Protein AF-A0A526Z190-F1 (afdb_monomer)

Structure (mmCIF, N/CA/C/O backbone):
data_AF-A0A526Z190-F1
#
_entry.id   AF-A0A526Z190-F1
#
loop_
_atom_site.group_PDB
_atom_site.id
_atom_site.type_symbol
_atom_site.label_atom_id
_atom_site.label_alt_id
_atom_site.label_comp_id
_atom_site.label_asym_id
_atom_site.label_entity_id
_atom_site.label_seq_id
_atom_site.pdbx_PDB_ins_code
_atom_site.Cartn_x
_atom_site.Cartn_y
_atom_site.Cartn_z
_atom_site.occupancy
_atom_site.B_iso_or_equiv
_atom_site.auth_seq_id
_atom_site.auth_comp_id
_atom_site.auth_asym_id
_atom_site.auth_atom_id
_atom_site.pdbx_PDB_model_num
ATOM 1 N N . MET A 1 1 ? -2.590 2.532 -27.818 1.00 60.88 1 MET A N 1
ATOM 2 C CA . MET A 1 1 ? -2.889 2.763 -26.389 1.00 60.88 1 MET A CA 1
ATOM 3 C C . MET A 1 1 ? -3.531 1.493 -25.838 1.00 60.88 1 MET A C 1
ATOM 5 O O . MET A 1 1 ? -4.566 1.105 -26.352 1.00 60.88 1 MET A O 1
ATOM 9 N N . LYS A 1 2 ? -2.887 0.789 -24.894 1.00 81.62 2 LYS A N 1
ATOM 10 C CA . LYS A 1 2 ? -3.414 -0.443 -24.262 1.00 81.62 2 LYS A CA 1
ATOM 11 C C . LYS A 1 2 ? -3.967 -0.125 -22.864 1.00 81.62 2 LYS A C 1
ATOM 13 O O . LYS A 1 2 ? -3.508 -0.683 -21.875 1.00 81.62 2 LYS A O 1
ATOM 18 N N . LYS A 1 3 ? -4.855 0.866 -22.772 1.00 88.31 3 LYS A N 1
ATOM 19 C CA . LYS A 1 3 ? -5.454 1.306 -21.506 1.00 88.31 3 LYS A CA 1
ATOM 20 C C . LYS A 1 3 ? -6.967 1.307 -21.657 1.00 88.31 3 LYS A C 1
ATOM 22 O O . LYS A 1 3 ? -7.469 1.886 -22.614 1.00 88.31 3 LYS A O 1
ATOM 27 N N . PHE A 1 4 ? -7.658 0.661 -20.727 1.00 93.19 4 PHE A N 1
ATOM 28 C CA . PHE A 1 4 ? -9.113 0.697 -20.636 1.00 93.19 4 PHE A CA 1
ATOM 29 C C . PHE A 1 4 ? -9.499 1.834 -19.688 1.00 93.19 4 PHE A C 1
ATOM 31 O O . PHE A 1 4 ? -9.440 1.667 -18.476 1.00 93.19 4 PHE A O 1
ATOM 38 N N . LEU A 1 5 ? -9.787 3.009 -20.248 1.00 95.00 5 LEU A N 1
ATOM 39 C CA . LEU A 1 5 ? -10.240 4.195 -19.517 1.00 95.00 5 LEU A CA 1
ATOM 40 C C . LEU A 1 5 ? -11.038 5.105 -20.452 1.00 95.00 5 LEU A C 1
ATOM 42 O O . LEU A 1 5 ? -10.751 5.134 -21.650 1.00 95.00 5 LEU A O 1
ATOM 46 N N . ASN A 1 6 ? -11.992 5.856 -19.902 1.00 95.31 6 ASN A N 1
ATOM 47 C CA . ASN A 1 6 ? -12.721 6.875 -20.659 1.00 95.31 6 ASN A CA 1
ATOM 48 C C . ASN A 1 6 ? -11.924 8.187 -20.723 1.00 95.31 6 ASN A C 1
ATOM 50 O O . ASN A 1 6 ? -11.652 8.696 -21.808 1.00 95.31 6 ASN A O 1
ATOM 54 N N . SER A 1 7 ? -11.502 8.705 -19.564 1.00 95.94 7 SER A N 1
ATOM 55 C CA . SER A 1 7 ? -10.689 9.920 -19.431 1.00 95.94 7 SER A CA 1
ATOM 56 C C . SER A 1 7 ? -9.614 9.754 -18.357 1.00 95.94 7 SER A C 1
ATOM 58 O O . SER A 1 7 ? -9.794 9.020 -17.386 1.00 95.94 7 SER A O 1
ATOM 60 N N . VAL A 1 8 ? -8.489 10.458 -18.513 1.00 95.25 8 VAL A N 1
ATOM 61 C CA . VAL A 1 8 ? -7.439 10.529 -17.482 1.00 95.25 8 VAL A CA 1
ATOM 62 C C . VAL A 1 8 ? -7.919 11.242 -16.219 1.00 95.25 8 VAL A C 1
ATOM 64 O O . VAL A 1 8 ? -7.425 10.930 -15.140 1.00 95.25 8 VAL A O 1
ATOM 67 N N . ASP A 1 9 ? -8.902 12.134 -16.349 1.00 95.06 9 ASP A N 1
ATOM 68 C CA . ASP A 1 9 ? -9.455 12.911 -15.237 1.00 95.06 9 ASP A CA 1
ATOM 69 C C . ASP A 1 9 ? -10.462 12.097 -14.415 1.00 95.06 9 ASP A C 1
ATOM 71 O O . ASP A 1 9 ? -10.605 12.310 -13.215 1.00 95.06 9 ASP A O 1
ATOM 75 N N . THR A 1 10 ? -11.154 11.145 -15.053 1.00 95.75 10 THR A N 1
ATOM 76 C CA . THR A 1 10 ? -12.215 10.346 -14.418 1.00 95.75 10 THR A CA 1
ATOM 77 C C . THR A 1 10 ? -11.771 8.936 -14.048 1.00 95.75 10 THR A C 1
ATOM 79 O O . THR A 1 10 ? -12.488 8.247 -13.330 1.00 95.75 10 THR A O 1
ATOM 82 N N . VAL A 1 11 ? -10.583 8.486 -14.478 1.00 95.56 11 VAL A N 1
ATOM 83 C CA . VAL A 1 11 ? -10.137 7.095 -14.269 1.00 95.56 11 VAL A CA 1
ATOM 84 C C . VAL A 1 11 ? -10.154 6.682 -12.797 1.00 95.56 11 VAL A C 1
ATOM 86 O O . VAL A 1 11 ? -10.510 5.547 -12.489 1.00 95.56 11 VAL A O 1
ATOM 89 N N . LEU A 1 12 ? -9.805 7.587 -11.879 1.00 94.56 12 LEU A N 1
ATOM 90 C CA . LEU A 1 12 ? -9.823 7.302 -10.447 1.00 94.56 12 LEU A CA 1
ATOM 91 C C . LEU A 1 12 ? -11.255 7.146 -9.926 1.00 94.56 12 LEU A C 1
ATOM 93 O O . LEU A 1 12 ? -11.554 6.150 -9.271 1.00 94.56 12 LEU A O 1
ATOM 97 N N . THR A 1 13 ? -12.137 8.101 -10.228 1.00 96.56 13 THR A N 1
ATOM 98 C CA . THR A 1 13 ? -13.520 8.091 -9.733 1.00 96.56 13 THR A CA 1
ATOM 99 C C . THR A 1 13 ? -14.302 6.918 -10.317 1.00 96.56 13 THR A C 1
ATOM 101 O O . THR A 1 13 ? -14.907 6.168 -9.560 1.00 96.56 13 THR A O 1
ATOM 104 N N . GLU A 1 14 ? -14.175 6.659 -11.622 1.00 97.00 14 GLU A N 1
ATOM 105 C CA . GLU A 1 14 ? -14.789 5.504 -12.291 1.00 97.00 14 GLU A CA 1
ATOM 106 C C . GLU A 1 14 ? -14.290 4.168 -11.716 1.00 97.00 14 GLU A C 1
ATOM 108 O O . GLU A 1 14 ? -15.076 3.239 -11.517 1.00 97.00 14 GLU A O 1
ATOM 113 N N . SER A 1 15 ? -12.990 4.066 -11.404 1.00 96.56 15 SER A N 1
ATOM 114 C CA . SER A 1 15 ? -12.423 2.859 -10.786 1.00 96.56 15 SER A CA 1
ATOM 115 C C . SER A 1 15 ? -12.966 2.631 -9.375 1.00 96.56 15 SER A C 1
ATOM 117 O O . SER A 1 15 ? -13.280 1.496 -9.014 1.00 96.56 15 SER A O 1
ATOM 119 N N . LEU A 1 16 ? -13.095 3.694 -8.575 1.00 97.62 16 LEU A N 1
ATOM 120 C CA . LEU A 1 16 ? -13.655 3.625 -7.224 1.00 97.62 16 LEU A CA 1
ATOM 121 C C . LEU A 1 16 ? -15.146 3.269 -7.244 1.00 97.62 16 LEU A C 1
ATOM 123 O O . LEU A 1 16 ? -15.571 2.419 -6.459 1.00 97.62 16 LEU A O 1
ATOM 127 N N . ASP A 1 17 ? -15.912 3.852 -8.168 1.00 97.50 17 ASP A N 1
ATOM 128 C CA . ASP A 1 17 ? -17.328 3.537 -8.367 1.00 97.50 17 ASP A CA 1
ATOM 129 C C . ASP A 1 17 ? -17.510 2.059 -8.729 1.00 97.50 17 ASP A C 1
ATOM 131 O O . ASP A 1 17 ? -18.296 1.352 -8.094 1.00 97.50 17 ASP A O 1
ATOM 135 N N . GLY A 1 18 ? -16.731 1.561 -9.694 1.00 97.62 18 GLY A N 1
ATOM 136 C CA . GLY A 1 18 ? -16.751 0.153 -10.089 1.00 97.62 18 GLY A CA 1
ATOM 137 C C . GLY A 1 18 ? -16.356 -0.788 -8.948 1.00 97.62 18 GLY A C 1
ATOM 138 O O . GLY A 1 18 ? -17.032 -1.791 -8.713 1.00 97.62 18 GLY A O 1
ATOM 139 N N . PHE A 1 19 ? -15.301 -0.452 -8.200 1.00 97.88 19 PHE A N 1
ATOM 140 C CA . PHE A 1 19 ? -14.833 -1.248 -7.064 1.00 97.88 19 PHE A CA 1
ATOM 141 C C . PHE A 1 19 ? -15.886 -1.346 -5.952 1.00 97.88 19 PHE A C 1
ATOM 143 O O . PHE A 1 19 ? -16.177 -2.439 -5.464 1.00 97.88 19 PHE A O 1
ATOM 150 N N . VAL A 1 20 ? -16.504 -0.225 -5.572 1.00 97.88 20 VAL A N 1
ATOM 151 C CA . VAL A 1 20 ? -17.546 -0.212 -4.535 1.00 97.88 20 VAL A CA 1
ATOM 152 C C . VAL A 1 20 ? -18.823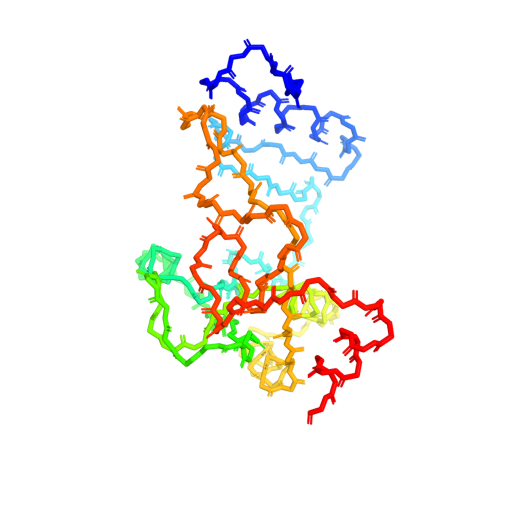 -0.891 -5.027 1.00 97.88 20 VAL A C 1
ATOM 154 O O . VAL A 1 20 ? -19.452 -1.597 -4.244 1.00 97.88 20 VAL A O 1
ATOM 157 N N . ALA A 1 21 ? -19.193 -0.745 -6.303 1.00 97.94 21 ALA A N 1
ATOM 158 C CA . ALA A 1 21 ? -20.340 -1.445 -6.879 1.00 97.94 21 ALA A CA 1
ATOM 159 C C . ALA A 1 21 ? -20.148 -2.972 -6.874 1.00 97.94 21 ALA A C 1
ATOM 161 O O . ALA A 1 21 ? -21.067 -3.706 -6.511 1.00 97.94 21 ALA A O 1
ATOM 162 N N . ALA A 1 22 ? -18.947 -3.453 -7.212 1.00 98.50 22 ALA A N 1
ATOM 163 C CA . ALA A 1 22 ? -18.615 -4.879 -7.211 1.00 98.50 22 ALA A CA 1
ATOM 164 C C . ALA A 1 22 ? -18.598 -5.501 -5.802 1.00 98.50 22 ALA A C 1
ATOM 166 O O . ALA A 1 22 ? -18.864 -6.691 -5.651 1.00 98.50 22 ALA A O 1
ATOM 167 N N . HIS A 1 23 ? -18.314 -4.695 -4.777 1.00 98.25 23 HIS A N 1
ATOM 168 C CA . HIS A 1 23 ? -18.217 -5.118 -3.376 1.00 98.25 23 HIS A CA 1
ATOM 169 C C . HIS A 1 23 ? -19.214 -4.370 -2.483 1.00 98.25 23 HIS A C 1
ATOM 171 O O . HIS A 1 23 ? -18.920 -4.013 -1.335 1.00 98.25 23 HIS A O 1
ATOM 177 N N . ALA A 1 24 ? -20.406 -4.096 -3.021 1.00 97.25 24 ALA A N 1
ATOM 178 C CA . ALA A 1 24 ? -21.421 -3.296 -2.348 1.00 97.25 24 ALA A CA 1
ATOM 179 C C . ALA A 1 24 ? -21.950 -3.965 -1.070 1.00 97.25 24 ALA A C 1
ATOM 181 O O . ALA A 1 24 ? -22.541 -3.295 -0.232 1.00 97.25 24 ALA A O 1
ATOM 182 N N . ASP A 1 25 ? -21.726 -5.255 -0.865 1.00 97.88 25 ASP A N 1
ATOM 183 C CA . ASP A 1 25 ? -22.035 -5.968 0.370 1.00 97.88 25 ASP A CA 1
ATOM 184 C C . ASP A 1 25 ? -21.140 -5.531 1.545 1.00 97.88 25 ASP A C 1
ATOM 186 O O . ASP A 1 25 ? -21.617 -5.423 2.678 1.00 97.88 25 ASP A O 1
ATOM 190 N N . ILE A 1 26 ? -19.873 -5.193 1.284 1.00 97.56 26 ILE A N 1
ATOM 191 C CA . ILE A 1 26 ? -18.876 -4.927 2.334 1.00 97.56 26 ILE A CA 1
ATOM 192 C C . ILE A 1 26 ? -18.256 -3.530 2.300 1.00 97.56 26 ILE A C 1
ATOM 194 O O . ILE A 1 26 ? -17.694 -3.115 3.318 1.00 97.56 26 ILE A O 1
ATOM 198 N N . LEU A 1 27 ? -18.382 -2.773 1.208 1.00 97.81 27 LEU A N 1
ATOM 199 C CA . LEU A 1 27 ? -17.772 -1.449 1.054 1.00 97.81 27 LEU A CA 1
ATOM 200 C C . LEU A 1 27 ? -18.794 -0.320 0.917 1.00 97.81 27 LEU A C 1
ATOM 202 O O . LEU A 1 27 ? -19.925 -0.493 0.455 1.00 97.81 27 LEU A O 1
ATOM 206 N N . VAL A 1 28 ? -18.359 0.871 1.319 1.00 97.44 28 VAL A N 1
ATOM 207 C CA . VAL A 1 28 ? -18.995 2.144 0.979 1.00 97.44 28 VAL A CA 1
ATOM 208 C C . VAL A 1 28 ? -17.932 3.152 0.570 1.00 97.44 28 VAL A C 1
ATOM 210 O O . VAL A 1 28 ? -16.825 3.165 1.119 1.00 97.44 28 VAL A O 1
ATOM 213 N N . LEU A 1 29 ? -18.304 3.998 -0.382 1.00 97.31 29 LEU A N 1
ATOM 214 C CA . LEU A 1 29 ? -17.515 5.131 -0.828 1.00 97.31 29 LEU A CA 1
ATOM 215 C C . LEU A 1 29 ? -17.858 6.354 0.030 1.00 97.31 29 LEU A C 1
ATOM 217 O O . LEU A 1 29 ? -19.026 6.584 0.347 1.00 97.31 29 LEU A O 1
ATOM 221 N N . GLY A 1 30 ? -16.831 7.074 0.464 1.00 94.12 30 GLY A N 1
ATOM 222 C CA . GLY A 1 30 ? -16.951 8.325 1.200 1.00 94.12 30 GLY A CA 1
ATOM 223 C C . GLY A 1 30 ? -17.226 9.520 0.295 1.00 94.12 30 GLY A C 1
ATOM 224 O O . GLY A 1 30 ? -17.220 9.409 -0.932 1.00 94.12 30 GLY A O 1
ATOM 225 N N . ASP A 1 31 ? -17.437 10.673 0.923 1.00 93.50 31 ASP A N 1
ATOM 226 C CA . ASP A 1 31 ? -17.754 11.914 0.222 1.00 93.50 31 ASP A CA 1
ATOM 227 C C . ASP A 1 31 ? -16.657 12.293 -0.780 1.00 93.50 31 ASP A C 1
ATOM 229 O O . ASP A 1 31 ? -15.463 12.127 -0.513 1.00 93.50 31 ASP A O 1
ATOM 233 N N . GLU A 1 32 ? -17.079 12.807 -1.938 1.00 92.88 32 GLU A N 1
ATOM 234 C CA . GLU A 1 32 ? -16.193 13.289 -3.010 1.00 92.88 32 GLU A CA 1
ATOM 235 C C . GLU A 1 32 ? -15.128 12.264 -3.449 1.00 92.88 32 GLU A C 1
ATOM 237 O O . GLU A 1 32 ? -14.026 12.641 -3.844 1.00 92.88 32 GLU A O 1
ATOM 242 N N . HIS A 1 33 ? -15.423 10.962 -3.335 1.00 93.00 33 HIS A N 1
ATOM 243 C CA . HIS A 1 33 ? -14.499 9.869 -3.670 1.00 93.00 33 HIS A CA 1
ATOM 244 C C . HIS A 1 33 ? -13.187 9.887 -2.859 1.00 93.00 33 HIS A C 1
ATOM 246 O O . HIS A 1 33 ? -12.205 9.258 -3.251 1.00 93.00 33 HIS A O 1
ATOM 252 N N . LYS A 1 34 ? -13.155 10.570 -1.705 1.00 91.19 34 LYS A N 1
ATOM 253 C CA . LYS A 1 34 ? -11.926 10.782 -0.915 1.00 91.19 34 LYS A CA 1
ATOM 254 C C . LYS A 1 34 ? -11.436 9.548 -0.162 1.00 91.19 34 LYS A C 1
ATOM 256 O O . LYS A 1 34 ? -10.257 9.465 0.171 1.00 91.19 34 LYS A O 1
ATOM 261 N N . PHE A 1 35 ? -12.321 8.603 0.152 1.00 93.69 35 PHE A N 1
ATOM 262 C CA . PHE A 1 35 ? -11.957 7.387 0.877 1.00 93.69 35 PHE A CA 1
ATOM 263 C C . PHE A 1 35 ? -12.934 6.241 0.616 1.00 93.69 35 PHE A C 1
ATOM 265 O O . PHE A 1 35 ? -14.107 6.451 0.321 1.00 93.69 35 PHE A O 1
ATOM 272 N N . VAL A 1 36 ? -12.458 5.013 0.808 1.00 95.56 36 VAL A N 1
ATOM 273 C CA . VAL A 1 36 ? -13.283 3.801 0.854 1.00 95.56 36 VAL A CA 1
ATOM 274 C C . VAL A 1 36 ? -13.189 3.222 2.255 1.00 95.56 36 VAL A C 1
ATOM 276 O O . VAL A 1 36 ? -12.116 3.190 2.857 1.00 95.56 36 VAL A O 1
ATOM 279 N N . ARG A 1 37 ? -14.310 2.747 2.796 1.00 95.81 37 ARG A N 1
ATOM 280 C CA . ARG A 1 37 ? -14.332 2.085 4.104 1.00 95.81 37 ARG A CA 1
ATOM 281 C C . ARG A 1 37 ? -15.251 0.877 4.098 1.00 95.81 37 ARG A C 1
ATOM 283 O O . ARG A 1 37 ? -16.143 0.749 3.261 1.00 95.81 37 ARG A O 1
ATOM 290 N N . ARG A 1 38 ? -15.094 0.028 5.116 1.00 95.75 38 ARG A N 1
ATOM 291 C CA . ARG A 1 38 ? -16.072 -1.025 5.409 1.00 95.75 38 ARG A CA 1
ATOM 292 C C . ARG A 1 38 ? -17.464 -0.413 5.603 1.00 95.75 38 ARG A C 1
ATOM 294 O O . ARG A 1 38 ? -17.614 0.605 6.293 1.00 95.75 38 ARG A O 1
ATOM 301 N N . ARG A 1 39 ? -18.479 -1.060 5.033 1.00 95.81 39 ARG A N 1
ATOM 302 C CA . ARG A 1 39 ? -19.891 -0.694 5.180 1.00 95.81 39 ARG A CA 1
ATOM 303 C C . ARG A 1 39 ? -20.299 -0.727 6.647 1.00 95.81 39 ARG A C 1
ATOM 305 O O . ARG A 1 39 ? -20.741 0.285 7.190 1.00 95.81 39 ARG A O 1
ATOM 312 N N . THR A 1 40 ? -20.078 -1.873 7.286 1.00 95.31 40 THR A N 1
ATOM 313 C CA . THR A 1 40 ? -20.455 -2.114 8.679 1.00 95.31 40 THR A CA 1
ATOM 314 C C . THR A 1 40 ? -19.270 -1.867 9.598 1.00 95.31 40 THR A C 1
ATOM 316 O O . THR A 1 40 ? -18.268 -2.586 9.566 1.00 95.31 40 THR A O 1
ATOM 319 N N . LEU A 1 41 ? -19.388 -0.845 10.442 1.00 92.69 41 LEU A N 1
ATOM 320 C CA . LEU A 1 41 ? -18.411 -0.570 11.486 1.00 92.69 41 LEU A CA 1
ATOM 321 C C . LEU A 1 41 ? -18.666 -1.479 12.695 1.00 92.69 41 LEU A C 1
ATOM 323 O O . LEU A 1 41 ? -19.806 -1.685 13.097 1.00 92.69 41 LEU A O 1
ATOM 327 N N . LYS A 1 42 ? -17.592 -2.005 13.287 1.00 92.38 42 LYS A N 1
ATOM 328 C CA . LYS A 1 42 ? -17.604 -2.744 14.554 1.00 92.38 42 LYS A CA 1
ATOM 329 C C . LYS A 1 42 ? -17.110 -1.821 15.672 1.00 92.38 42 LYS A C 1
ATOM 331 O O . LYS A 1 42 ? -15.918 -1.489 15.650 1.00 92.38 42 LYS A O 1
ATOM 336 N N . PRO A 1 43 ? -17.986 -1.385 16.594 1.00 91.81 43 PRO A N 1
ATOM 337 C CA . PRO A 1 43 ? -17.602 -0.569 17.743 1.00 91.81 43 PRO A CA 1
ATOM 338 C C . PRO A 1 43 ? -16.642 -1.304 18.687 1.00 91.81 43 PRO A C 1
ATOM 340 O O . PRO A 1 43 ? -16.591 -2.534 18.703 1.00 91.81 43 PRO A O 1
ATOM 343 N N . GLY A 1 44 ? -15.887 -0.549 19.489 1.00 90.62 44 GLY A N 1
ATOM 344 C CA . GLY A 1 44 ? -15.004 -1.104 20.527 1.00 90.62 44 GLY A CA 1
ATOM 345 C C . GLY A 1 44 ? -13.745 -1.811 20.009 1.00 90.62 44 GLY A C 1
ATOM 346 O O . GLY A 1 44 ? -13.034 -2.441 20.788 1.00 90.62 44 GLY A O 1
ATOM 347 N N . LYS A 1 45 ? -13.457 -1.721 18.707 1.00 92.81 45 LYS A N 1
ATOM 348 C CA . LYS A 1 45 ? -12.233 -2.235 18.079 1.00 92.81 45 LYS A CA 1
ATOM 349 C C . LYS A 1 45 ? -11.404 -1.066 17.566 1.00 92.81 45 LYS A C 1
ATOM 351 O O . LYS A 1 45 ? -11.966 -0.081 17.089 1.00 92.81 45 LYS A O 1
ATOM 356 N N . VAL A 1 46 ? -10.079 -1.190 17.624 1.00 91.00 46 VAL A N 1
ATOM 357 C CA . VAL A 1 46 ? -9.189 -0.210 16.993 1.00 91.00 46 VAL A CA 1
ATOM 358 C C . VAL A 1 46 ? -9.432 -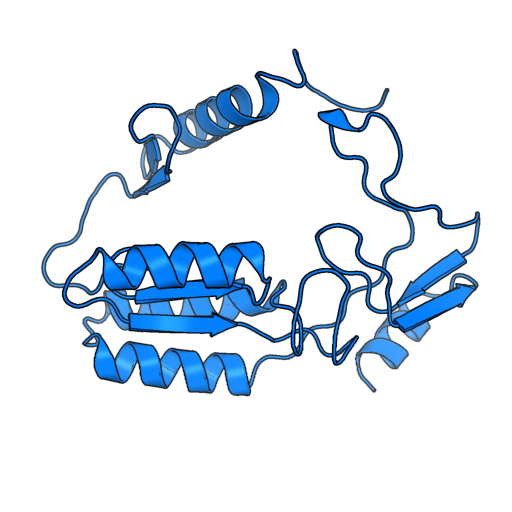0.243 15.487 1.00 91.00 46 VAL A C 1
ATOM 360 O O . VAL A 1 46 ? -9.354 -1.297 14.859 1.00 91.00 46 VAL A O 1
ATOM 363 N N . ALA A 1 47 ? -9.745 0.908 14.906 1.00 91.00 47 ALA A N 1
ATOM 364 C CA . ALA A 1 47 ? -9.830 1.044 13.464 1.00 91.00 47 ALA A CA 1
ATOM 365 C C . ALA A 1 47 ? -8.419 1.185 12.881 1.00 91.00 47 ALA A C 1
ATOM 367 O O . ALA A 1 47 ? -7.648 2.054 13.292 1.00 91.00 47 ALA A O 1
ATOM 368 N N . LEU A 1 48 ? -8.081 0.347 11.905 1.00 85.12 48 LEU A N 1
ATOM 369 C CA . LEU A 1 48 ? -6.918 0.600 11.060 1.00 85.12 48 LEU A CA 1
ATOM 370 C C . LEU A 1 48 ? -7.256 1.759 10.115 1.00 85.12 48 LEU A C 1
ATOM 372 O O . LEU A 1 48 ? -8.387 1.839 9.642 1.00 85.12 48 LEU A O 1
ATOM 376 N N . ILE A 1 49 ? -6.298 2.657 9.889 1.00 75.12 49 ILE A N 1
ATOM 377 C CA . ILE A 1 49 ? -6.414 3.935 9.162 1.00 75.12 49 ILE A CA 1
ATOM 378 C C . ILE A 1 49 ? -7.084 5.079 9.943 1.00 75.12 49 ILE A C 1
ATOM 380 O O . ILE A 1 49 ? -6.783 6.213 9.625 1.00 75.12 49 ILE A O 1
ATOM 384 N N . SER A 1 50 ? -7.908 4.866 10.980 1.00 61.53 50 SER A N 1
ATOM 385 C CA . SER A 1 50 ? -8.445 5.988 11.797 1.00 61.53 50 SER A CA 1
ATOM 386 C C . SER A 1 50 ? -8.065 5.962 13.281 1.00 61.53 50 SER A C 1
ATOM 388 O O . SER A 1 50 ? -8.259 6.951 13.972 1.00 61.53 50 SER A O 1
ATOM 390 N N . GLY A 1 51 ? -7.548 4.841 13.791 1.00 69.50 51 GLY A N 1
ATOM 391 C CA . GLY A 1 51 ? -6.952 4.727 15.129 1.00 69.50 51 GLY A CA 1
ATOM 392 C C . GLY A 1 51 ? -5.479 4.322 15.070 1.00 69.50 51 GLY A C 1
ATOM 393 O O . GLY A 1 51 ? -4.668 4.829 15.839 1.00 69.50 51 GLY A O 1
ATOM 394 N N . LEU A 1 52 ? -5.115 3.450 14.124 1.00 90.75 52 LEU A N 1
ATOM 395 C CA . LEU A 1 52 ? -3.724 3.152 13.784 1.00 90.75 52 LEU A CA 1
ATOM 396 C C . LEU A 1 52 ? -3.474 3.375 12.291 1.00 90.75 52 LEU A C 1
ATOM 398 O O . LEU A 1 52 ? -3.986 2.617 11.466 1.00 90.75 52 LEU A O 1
ATOM 402 N N . PHE A 1 53 ? -2.677 4.381 11.946 1.00 96.31 53 PHE A N 1
ATOM 403 C CA . PHE A 1 53 ? -2.218 4.619 10.581 1.00 96.31 53 PHE A CA 1
ATOM 404 C C . PHE A 1 53 ? -1.130 3.603 10.214 1.00 96.31 53 PHE A C 1
ATOM 406 O O . PHE A 1 53 ? -0.142 3.453 10.935 1.00 96.31 53 PHE A O 1
ATOM 413 N N . ILE A 1 54 ? -1.307 2.905 9.093 1.00 97.06 54 ILE A N 1
ATOM 414 C CA . ILE A 1 54 ? -0.277 2.059 8.480 1.00 97.06 54 ILE A CA 1
ATOM 415 C C . ILE A 1 54 ? 0.165 2.800 7.224 1.00 97.06 54 ILE A C 1
ATOM 417 O O . ILE A 1 54 ? -0.621 2.960 6.295 1.00 97.06 54 ILE A O 1
ATOM 421 N N . VAL A 1 55 ? 1.390 3.316 7.236 1.00 97.25 55 VAL A N 1
ATOM 422 C CA . VAL A 1 55 ? 1.861 4.290 6.245 1.00 97.25 55 VAL A CA 1
ATOM 423 C C . VAL A 1 55 ? 3.073 3.713 5.533 1.00 97.25 55 VAL A C 1
ATOM 425 O O . VAL A 1 55 ? 4.029 3.291 6.182 1.00 97.25 55 VAL A O 1
ATOM 428 N N . LYS A 1 56 ? 3.048 3.669 4.201 1.00 97.25 56 LYS A N 1
ATOM 429 C CA . LYS A 1 56 ? 4.218 3.254 3.417 1.00 97.25 56 LYS A CA 1
ATOM 430 C C . LYS A 1 56 ? 5.290 4.334 3.515 1.00 97.25 56 LYS A C 1
ATOM 432 O O . LYS A 1 56 ? 4.958 5.514 3.511 1.00 97.25 56 LYS A O 1
ATOM 437 N N . ASN A 1 57 ? 6.561 3.946 3.616 1.00 96.88 57 ASN A N 1
ATOM 438 C CA . ASN A 1 57 ? 7.651 4.912 3.742 1.00 96.88 57 ASN A CA 1
ATOM 439 C C . ASN A 1 57 ? 7.929 5.626 2.406 1.00 96.88 57 ASN A C 1
ATOM 441 O O . ASN A 1 57 ? 8.833 5.253 1.656 1.00 96.88 57 ASN A O 1
ATOM 445 N N . TYR A 1 58 ? 7.119 6.639 2.122 1.00 95.19 58 TYR A N 1
ATOM 446 C CA . TYR A 1 58 ? 7.272 7.621 1.055 1.00 95.19 58 TYR A CA 1
ATOM 447 C C . TYR A 1 58 ? 7.120 9.004 1.673 1.00 95.19 58 TYR A C 1
ATOM 449 O O . TYR A 1 58 ? 6.241 9.201 2.505 1.00 95.19 58 TYR A O 1
ATOM 457 N N . GLU A 1 59 ? 7.951 9.962 1.278 1.00 91.88 59 GLU A N 1
ATOM 458 C CA . GLU A 1 59 ? 8.003 11.297 1.886 1.00 91.88 59 GLU A CA 1
ATOM 459 C C . GLU A 1 59 ? 6.636 11.983 1.885 1.00 91.88 59 GLU A C 1
ATOM 461 O O . GLU A 1 59 ? 6.193 12.476 2.919 1.00 91.88 59 GLU A O 1
ATOM 466 N N . GLY A 1 60 ? 5.930 11.938 0.750 1.00 93.50 60 GLY A N 1
ATOM 467 C CA . GLY A 1 60 ? 4.580 12.486 0.642 1.00 93.50 60 GLY A CA 1
ATOM 468 C C . GLY A 1 60 ? 3.569 11.773 1.543 1.00 93.50 60 GLY A C 1
ATOM 469 O O . GLY A 1 60 ? 2.732 12.432 2.157 1.00 93.50 60 GLY A O 1
ATOM 470 N N . ASP A 1 61 ? 3.653 10.448 1.667 1.00 95.69 61 ASP A N 1
ATOM 471 C CA . ASP A 1 61 ? 2.751 9.669 2.522 1.00 95.69 61 ASP A CA 1
ATOM 472 C C . ASP A 1 61 ? 3.014 9.983 4.000 1.00 95.69 61 ASP A C 1
ATOM 474 O O . ASP A 1 61 ? 2.091 10.307 4.745 1.00 95.69 61 ASP A O 1
ATOM 478 N N . VAL A 1 62 ? 4.278 9.933 4.423 1.00 95.69 62 VAL A N 1
ATOM 479 C CA . VAL A 1 62 ? 4.685 10.184 5.810 1.00 95.69 62 VAL A CA 1
ATOM 480 C C . VAL A 1 62 ? 4.307 11.602 6.225 1.00 95.69 62 VAL A C 1
ATOM 482 O O . VAL A 1 62 ? 3.594 11.752 7.211 1.00 95.69 62 VAL A O 1
ATOM 485 N N . MET A 1 63 ? 4.663 12.617 5.432 1.00 95.38 63 MET A N 1
ATOM 486 C CA . MET A 1 63 ? 4.347 14.015 5.739 1.00 95.38 63 MET A CA 1
ATOM 487 C C . MET A 1 63 ? 2.834 14.252 5.881 1.00 95.38 63 MET A C 1
ATOM 489 O O . MET A 1 63 ? 2.388 14.888 6.836 1.00 95.38 63 MET A O 1
ATOM 493 N N . ASN A 1 64 ? 2.023 13.732 4.951 1.00 95.69 64 ASN A N 1
ATOM 494 C CA . ASN A 1 64 ? 0.572 13.935 4.997 1.00 95.69 64 ASN A CA 1
ATOM 495 C C . ASN A 1 64 ? -0.083 13.210 6.181 1.00 95.69 64 ASN A C 1
ATOM 497 O O . ASN A 1 64 ? -0.988 13.761 6.810 1.00 95.69 64 ASN A O 1
ATOM 501 N N . PHE A 1 65 ? 0.351 11.987 6.499 1.00 95.56 65 PHE A N 1
ATOM 502 C CA . PHE A 1 65 ? -0.217 11.229 7.616 1.00 95.56 65 PHE A CA 1
ATOM 503 C C . PHE A 1 65 ? 0.282 11.704 8.983 1.00 95.56 65 PHE A C 1
ATOM 505 O O . PHE A 1 65 ? -0.475 11.610 9.947 1.00 95.56 65 PHE A O 1
ATOM 512 N N . GLU A 1 66 ? 1.492 12.255 9.078 1.00 94.31 66 GLU A N 1
ATOM 513 C CA . GLU A 1 66 ? 1.965 12.944 10.283 1.00 94.31 66 GLU A CA 1
ATOM 514 C C . GLU A 1 66 ? 1.104 14.179 10.563 1.00 94.31 66 GLU A C 1
ATOM 516 O O . GLU A 1 66 ? 0.547 14.299 11.653 1.00 94.31 66 GLU A O 1
ATOM 521 N N . MET A 1 67 ? 0.871 15.023 9.551 1.00 95.44 67 MET A N 1
ATOM 522 C CA . MET A 1 67 ? -0.036 16.169 9.671 1.00 95.44 67 MET A CA 1
ATOM 523 C C . MET A 1 67 ? -1.459 15.731 10.059 1.00 95.44 67 MET A C 1
ATOM 525 O O . MET A 1 67 ? -2.078 16.319 10.944 1.00 95.44 67 MET A O 1
ATOM 529 N N . ALA A 1 68 ? -1.982 14.657 9.459 1.00 93.88 68 ALA A N 1
ATOM 530 C CA . ALA A 1 68 ? -3.290 14.116 9.834 1.00 93.88 68 ALA A CA 1
ATOM 531 C C . ALA A 1 68 ? -3.327 13.589 11.282 1.00 93.88 68 ALA A C 1
ATOM 533 O O . ALA A 1 68 ? -4.361 13.698 11.947 1.00 93.88 68 ALA A O 1
ATOM 534 N N . ALA A 1 69 ? -2.220 13.023 11.775 1.00 92.44 69 ALA A N 1
ATOM 535 C CA . ALA A 1 69 ? -2.099 12.546 13.148 1.00 92.44 69 ALA A CA 1
ATOM 536 C C . ALA A 1 69 ? -2.041 13.712 14.142 1.00 92.44 69 ALA A C 1
ATOM 538 O O . ALA A 1 69 ? -2.648 13.615 15.200 1.00 92.44 69 ALA A O 1
ATOM 539 N N . GLU A 1 70 ? -1.392 14.827 13.798 1.00 93.06 70 GLU A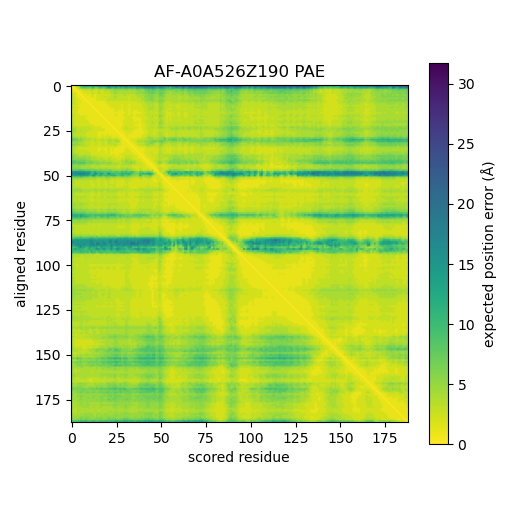 N 1
ATOM 540 C CA . GLU A 1 70 ? -1.406 16.055 14.608 1.00 93.06 70 GLU A CA 1
ATOM 541 C C . GLU A 1 70 ? -2.802 16.688 14.686 1.00 93.06 70 GLU A C 1
ATOM 543 O O . GLU A 1 70 ? -3.192 17.231 15.718 1.00 93.06 70 GLU A O 1
ATOM 548 N N . MET A 1 71 ? -3.580 16.581 13.606 1.00 92.88 71 MET A N 1
ATOM 549 C CA . MET A 1 71 ? -4.963 17.063 13.539 1.00 92.88 71 MET A CA 1
ATOM 550 C C . MET A 1 71 ? -5.973 16.141 14.246 1.00 92.88 71 MET A C 1
ATOM 552 O O . MET A 1 71 ? -7.144 16.507 14.363 1.00 92.88 71 MET A O 1
ATOM 556 N N . SER A 1 72 ? -5.556 14.951 14.692 1.00 90.31 72 SER A N 1
ATOM 557 C CA . SER A 1 72 ? -6.438 13.918 15.248 1.00 90.31 72 SER A CA 1
ATOM 558 C C . SER A 1 72 ? -6.032 13.525 16.668 1.00 90.31 72 SER A C 1
ATOM 560 O O . SER A 1 72 ? -4.863 13.308 16.966 1.00 90.31 72 SER A O 1
ATOM 562 N N . GLU A 1 73 ? -6.997 13.326 17.562 1.00 87.31 73 GLU A N 1
ATOM 563 C CA . GLU A 1 73 ? -6.695 12.825 18.906 1.00 87.31 73 GLU A CA 1
ATOM 564 C C . GLU A 1 73 ? -6.621 11.293 18.946 1.00 87.31 73 GLU A C 1
ATOM 566 O O . GLU A 1 73 ? -7.468 10.586 18.400 1.00 87.31 73 GLU A O 1
ATOM 571 N N . GLY A 1 74 ? -5.628 10.760 19.664 1.00 85.50 74 GLY A N 1
ATOM 572 C CA . GLY A 1 74 ? -5.577 9.336 20.003 1.00 85.50 74 GLY A CA 1
ATOM 573 C C . GLY A 1 74 ? -5.188 8.401 18.856 1.00 85.50 74 GLY A C 1
ATOM 574 O O . GLY A 1 74 ? -5.481 7.208 18.936 1.00 85.50 74 GLY A O 1
ATOM 575 N N . VAL A 1 75 ? -4.516 8.909 17.821 1.00 93.19 75 VAL A N 1
ATOM 576 C CA . VAL A 1 75 ? -4.001 8.110 16.702 1.00 93.19 75 VAL A CA 1
ATOM 577 C C . VAL A 1 75 ? -2.535 7.728 16.926 1.00 93.19 75 VAL A C 1
ATOM 579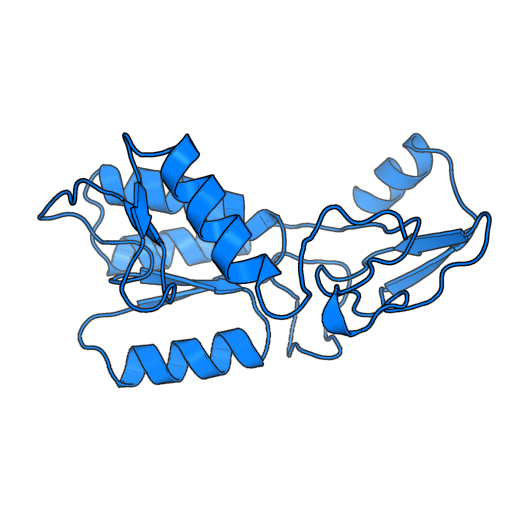 O O . VAL A 1 75 ? -1.752 8.485 17.495 1.00 93.19 75 VAL A O 1
ATOM 582 N N . MET A 1 76 ? -2.148 6.530 16.484 1.00 95.06 76 MET A N 1
ATOM 583 C CA . MET A 1 76 ? -0.744 6.112 16.387 1.00 95.06 76 MET A CA 1
ATOM 584 C C . MET A 1 76 ? -0.401 5.688 14.961 1.00 95.06 76 MET A C 1
ATOM 586 O O . MET A 1 76 ? -1.287 5.352 14.181 1.00 95.06 76 MET A O 1
ATOM 590 N N . GLN A 1 77 ? 0.891 5.641 14.639 1.00 95.75 77 GLN A N 1
ATOM 591 C CA . GLN A 1 77 ? 1.377 5.285 13.306 1.00 95.75 77 GLN A CA 1
ATOM 592 C C . GLN A 1 77 ? 2.372 4.120 13.344 1.00 95.75 77 GLN A C 1
ATOM 594 O O . GLN A 1 77 ? 3.178 3.986 14.271 1.00 95.75 77 GLN A O 1
ATOM 599 N N . VAL A 1 78 ? 2.318 3.284 12.310 1.00 97.06 78 VAL A N 1
ATOM 600 C CA . VAL A 1 78 ? 3.343 2.306 11.935 1.00 97.06 78 VAL A CA 1
ATOM 601 C C . VAL A 1 78 ? 3.782 2.644 10.514 1.00 97.06 78 VAL A C 1
ATOM 603 O O . VAL A 1 78 ? 2.978 2.571 9.586 1.00 97.06 78 VAL A O 1
ATOM 606 N N . VAL A 1 79 ? 5.051 3.018 10.349 1.00 97.50 79 VAL A N 1
ATOM 607 C CA . VAL A 1 79 ? 5.653 3.247 9.030 1.00 97.50 79 VAL A CA 1
ATOM 608 C C . VAL A 1 79 ? 6.250 1.934 8.530 1.00 97.50 79 VAL A C 1
ATOM 610 O O . VAL A 1 79 ? 7.079 1.335 9.216 1.00 97.50 79 VAL A O 1
ATOM 613 N N . THR A 1 80 ? 5.826 1.472 7.355 1.00 97.88 80 THR A N 1
ATOM 614 C CA . THR A 1 80 ? 6.327 0.237 6.740 1.00 97.88 80 THR A CA 1
ATOM 615 C C . THR A 1 80 ? 7.459 0.529 5.765 1.00 97.88 80 THR A C 1
ATOM 617 O O . THR A 1 80 ? 7.316 1.408 4.915 1.00 97.88 80 THR A O 1
ATOM 620 N N . ASN A 1 81 ? 8.561 -0.213 5.873 1.00 97.56 81 ASN A N 1
ATOM 621 C CA . ASN A 1 81 ? 9.811 0.031 5.143 1.00 97.56 81 ASN A CA 1
ATOM 622 C C . ASN A 1 81 ? 10.539 -1.282 4.786 1.00 97.56 81 ASN A C 1
ATOM 624 O O . ASN A 1 81 ? 11.718 -1.482 5.103 1.00 97.56 81 ASN A O 1
ATOM 628 N N . ASP A 1 82 ? 9.789 -2.212 4.201 1.00 97.31 82 ASP A N 1
ATOM 629 C CA . ASP A 1 82 ? 10.194 -3.589 3.928 1.00 97.31 82 ASP A CA 1
ATOM 630 C C . ASP A 1 82 ? 11.111 -3.758 2.707 1.00 97.31 82 ASP A C 1
ATOM 632 O O . ASP A 1 82 ? 11.757 -4.798 2.586 1.00 97.31 82 ASP A O 1
ATOM 636 N N . ASP A 1 83 ? 11.205 -2.768 1.822 1.00 97.06 83 ASP A N 1
ATOM 637 C CA . ASP A 1 83 ? 11.987 -2.874 0.591 1.00 97.06 83 ASP A CA 1
ATOM 638 C C . ASP A 1 83 ? 13.502 -2.887 0.850 1.00 97.06 83 ASP A C 1
ATOM 640 O O . ASP A 1 83 ? 14.081 -1.889 1.276 1.00 97.06 83 ASP A O 1
ATOM 644 N N . VAL A 1 84 ? 14.168 -4.008 0.572 1.00 95.56 84 VAL A N 1
ATOM 645 C CA . VAL A 1 84 ? 15.619 -4.172 0.776 1.00 95.56 84 VAL A CA 1
ATOM 646 C C . VAL A 1 84 ? 16.473 -3.758 -0.416 1.00 95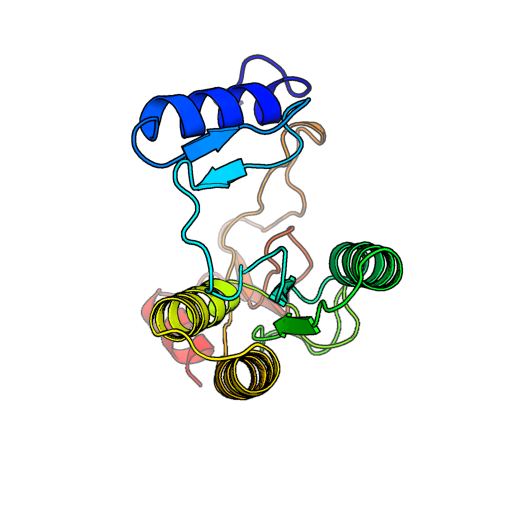.56 84 VAL A C 1
ATOM 648 O O . VAL A 1 84 ? 17.695 -3.871 -0.354 1.00 95.56 84 VAL A O 1
ATOM 651 N N . ALA A 1 85 ? 15.866 -3.305 -1.511 1.00 91.69 85 ALA A N 1
ATOM 652 C CA . ALA A 1 85 ? 16.604 -2.976 -2.722 1.00 91.69 85 ALA A CA 1
ATOM 653 C C . ALA A 1 85 ? 17.552 -1.784 -2.565 1.00 91.69 85 ALA A C 1
ATOM 655 O O . ALA A 1 85 ? 18.647 -1.795 -3.131 1.00 91.69 85 ALA A O 1
ATOM 656 N N . VAL A 1 86 ? 17.111 -0.751 -1.847 1.00 85.88 86 VAL A N 1
ATOM 657 C CA . VAL A 1 86 ? 17.806 0.534 -1.730 1.00 85.88 86 VAL A CA 1
ATOM 658 C C . VAL A 1 86 ? 17.669 1.090 -0.317 1.00 85.88 86 VAL A C 1
ATOM 660 O O . VAL A 1 86 ? 16.626 0.946 0.319 1.00 85.88 86 VAL A O 1
ATOM 663 N N . GLU A 1 87 ? 18.722 1.746 0.170 1.00 76.62 87 GLU A N 1
ATOM 664 C CA . GLU A 1 87 ? 18.711 2.404 1.483 1.00 76.62 87 GLU A CA 1
ATOM 665 C C . GLU A 1 87 ? 18.093 3.804 1.444 1.00 76.62 87 GLU A C 1
ATOM 667 O O . GLU A 1 87 ? 17.573 4.236 2.460 1.00 76.62 87 GLU A O 1
ATOM 672 N N . ASN A 1 88 ? 18.127 4.494 0.299 1.00 75.81 88 ASN A N 1
ATOM 673 C CA . ASN A 1 88 ? 17.443 5.765 0.042 1.00 75.81 88 ASN A CA 1
ATOM 674 C C . ASN A 1 88 ? 16.924 5.768 -1.402 1.00 75.81 88 ASN A C 1
ATOM 676 O O . ASN A 1 88 ? 17.523 5.129 -2.271 1.00 75.81 88 ASN A O 1
ATOM 680 N N . SER A 1 89 ? 15.831 6.485 -1.674 1.00 75.69 89 SER A N 1
ATOM 681 C CA . SER A 1 89 ? 15.251 6.581 -3.021 1.00 75.69 89 SER A CA 1
ATOM 682 C C . SER A 1 89 ? 14.784 8.002 -3.341 1.00 75.69 89 SER A C 1
ATOM 684 O O . SER A 1 89 ? 14.782 8.863 -2.468 1.00 75.69 89 SER A O 1
ATOM 686 N N . SER A 1 90 ? 14.363 8.252 -4.586 1.00 74.44 90 SER A N 1
ATOM 687 C CA . SER A 1 90 ? 13.928 9.578 -5.054 1.00 74.44 90 SER A CA 1
ATOM 688 C C . SER A 1 90 ? 12.798 10.216 -4.239 1.00 74.44 90 SER A C 1
ATOM 690 O O . SER A 1 90 ? 12.644 11.430 -4.305 1.00 74.44 90 SER A O 1
ATOM 692 N N . TYR A 1 91 ? 12.018 9.418 -3.505 1.00 70.31 91 TYR A N 1
ATOM 693 C CA . TYR A 1 91 ? 10.880 9.878 -2.704 1.00 70.31 91 TYR A CA 1
ATOM 694 C C . TYR A 1 91 ? 10.904 9.323 -1.274 1.00 70.31 91 TYR A C 1
ATOM 696 O O . TYR A 1 91 ? 9.856 9.257 -0.633 1.00 70.31 91 TYR A O 1
ATOM 704 N N . THR A 1 92 ? 12.053 8.838 -0.788 1.00 72.69 92 THR A N 1
ATOM 705 C CA . THR A 1 92 ? 12.134 8.188 0.528 1.00 72.69 92 THR A CA 1
ATOM 706 C C . THR A 1 92 ? 13.479 8.423 1.201 1.00 72.69 92 THR A C 1
ATOM 708 O O . THR A 1 92 ? 14.528 8.098 0.639 1.00 72.69 92 THR A O 1
ATOM 711 N N . THR A 1 93 ? 13.422 8.835 2.469 1.00 79.62 93 THR A N 1
ATOM 712 C CA . THR A 1 93 ? 14.520 8.680 3.430 1.00 79.62 93 THR A CA 1
ATOM 713 C C . THR A 1 93 ? 14.438 7.298 4.088 1.00 79.62 93 THR A C 1
ATOM 715 O O . THR A 1 93 ? 13.440 6.957 4.730 1.00 79.62 93 THR A O 1
ATOM 718 N N . GLY A 1 94 ? 15.471 6.474 3.927 1.00 88.69 94 GLY A N 1
ATOM 719 C CA . GLY A 1 94 ? 15.431 5.066 4.315 1.00 88.69 94 GLY A CA 1
ATOM 720 C C . GLY A 1 94 ? 14.810 4.152 3.244 1.00 88.69 94 GLY A C 1
ATOM 721 O O . GLY A 1 94 ? 14.565 4.536 2.099 1.00 88.69 94 GLY A O 1
ATOM 722 N N . ARG A 1 95 ? 14.535 2.904 3.635 1.00 93.88 95 ARG A N 1
ATOM 723 C CA . ARG A 1 95 ? 13.918 1.883 2.769 1.00 93.88 95 ARG A CA 1
ATOM 724 C C . ARG A 1 95 ? 12.462 2.215 2.438 1.00 93.88 95 ARG A C 1
ATOM 726 O O . ARG A 1 95 ? 11.737 2.697 3.307 1.00 93.88 95 ARG A O 1
ATOM 733 N N . ARG A 1 96 ? 12.011 1.895 1.222 1.00 96.50 96 ARG A N 1
ATOM 734 C CA . ARG A 1 96 ? 10.612 2.075 0.776 1.00 96.50 96 ARG A CA 1
ATOM 735 C C . ARG A 1 96 ? 9.666 1.082 1.464 1.00 96.50 96 ARG A C 1
ATOM 737 O O . ARG A 1 96 ? 10.084 0.000 1.876 1.00 96.50 96 ARG A O 1
ATOM 744 N N . GLY A 1 97 ? 8.386 1.441 1.571 1.00 96.44 97 GLY A N 1
ATOM 745 C CA . GLY A 1 97 ? 7.313 0.510 1.945 1.00 96.44 97 GLY A CA 1
ATOM 746 C C . GLY A 1 97 ? 6.619 -0.045 0.705 1.00 96.44 97 GLY A C 1
ATOM 747 O O . GLY A 1 97 ? 6.093 0.737 -0.081 1.00 96.44 97 GLY A O 1
ATOM 748 N N . VAL A 1 98 ? 6.613 -1.363 0.516 1.00 96.62 98 VAL A N 1
ATOM 749 C CA . VAL A 1 98 ? 6.107 -2.018 -0.702 1.00 96.62 98 VAL A CA 1
ATOM 750 C C . VAL A 1 98 ? 5.143 -3.165 -0.357 1.00 96.62 98 VAL A C 1
ATOM 752 O O . VAL A 1 98 ? 4.254 -3.001 0.475 1.00 96.62 98 VAL A O 1
ATOM 755 N N . ALA A 1 99 ? 5.237 -4.319 -1.021 1.00 97.00 99 ALA A N 1
ATOM 756 C CA . ALA A 1 99 ? 4.287 -5.424 -0.878 1.00 97.00 99 ALA A CA 1
ATOM 757 C C . ALA A 1 99 ? 4.148 -5.957 0.563 1.00 97.00 99 ALA A C 1
ATOM 759 O O . ALA A 1 99 ? 3.073 -6.424 0.945 1.00 97.00 99 ALA A O 1
ATOM 760 N N . GLY A 1 100 ? 5.195 -5.860 1.384 1.00 97.44 100 GLY A N 1
ATOM 761 C CA . GLY A 1 100 ? 5.182 -6.296 2.778 1.00 97.44 100 GLY A CA 1
ATOM 762 C C . GLY A 1 100 ? 4.207 -5.514 3.659 1.00 97.44 100 GLY A C 1
ATOM 763 O O . GLY A 1 100 ? 3.750 -6.043 4.674 1.00 97.44 100 GLY A O 1
ATOM 764 N N . THR A 1 101 ? 3.795 -4.309 3.250 1.00 97.88 101 THR A N 1
ATOM 765 C CA . THR A 1 101 ? 2.730 -3.555 3.925 1.00 97.88 101 THR A CA 1
ATOM 766 C C . THR A 1 101 ? 1.445 -4.375 4.052 1.00 97.88 101 THR A C 1
ATOM 768 O O . THR A 1 101 ? 0.833 -4.366 5.118 1.00 97.88 101 THR A O 1
ATOM 771 N N . LEU A 1 102 ? 1.086 -5.180 3.043 1.00 97.44 102 LEU A N 1
ATOM 772 C CA . LEU A 1 102 ? -0.101 -6.044 3.090 1.00 97.44 102 LEU A CA 1
ATOM 773 C C . LEU A 1 102 ? -0.024 -7.079 4.228 1.00 97.44 102 LEU A C 1
ATOM 775 O O . LEU A 1 102 ? -1.029 -7.396 4.867 1.00 97.44 102 LEU A O 1
ATOM 779 N N . VAL A 1 103 ? 1.170 -7.608 4.509 1.00 97.81 103 VAL A N 1
ATOM 780 C CA . VAL A 1 103 ? 1.391 -8.564 5.606 1.00 97.81 103 VAL A CA 1
ATOM 781 C C . VAL A 1 103 ? 1.163 -7.879 6.954 1.00 97.81 103 VAL A C 1
ATOM 783 O O . VAL A 1 103 ? 0.468 -8.424 7.819 1.00 97.81 103 VAL A O 1
ATOM 786 N N . VAL A 1 104 ? 1.686 -6.659 7.110 1.00 98.00 104 VAL A N 1
ATOM 787 C CA . VAL A 1 104 ? 1.468 -5.819 8.295 1.00 98.00 104 VAL A CA 1
ATOM 788 C C . VAL A 1 104 ? -0.025 -5.536 8.474 1.00 98.00 104 VAL A C 1
ATOM 790 O O . VAL A 1 104 ? -0.575 -5.820 9.539 1.00 98.00 104 VAL A O 1
ATOM 793 N N . GLU A 1 105 ? -0.708 -5.067 7.429 1.00 97.88 105 GLU A N 1
ATOM 794 C CA . GLU A 1 105 ? -2.151 -4.801 7.435 1.00 97.88 105 GLU A CA 1
ATOM 795 C C . GLU A 1 105 ? -2.962 -6.030 7.843 1.00 97.88 105 GLU A C 1
ATOM 797 O O . GLU A 1 105 ? -3.846 -5.944 8.699 1.00 97.88 105 GLU A O 1
ATOM 802 N N . LYS A 1 106 ? -2.651 -7.202 7.279 1.00 98.00 106 LYS A N 1
ATOM 803 C CA . LYS A 1 106 ? -3.419 -8.422 7.532 1.00 98.00 106 LYS A CA 1
ATOM 804 C C . LYS A 1 106 ? -3.268 -8.926 8.966 1.00 98.00 106 LYS A C 1
ATOM 806 O O . LYS A 1 106 ? -4.261 -9.373 9.555 1.00 98.00 106 LYS A O 1
ATOM 811 N N . ILE A 1 107 ? -2.053 -8.880 9.516 1.00 98.31 107 ILE A N 1
ATOM 812 C CA . ILE A 1 107 ? -1.773 -9.313 10.891 1.00 98.31 107 ILE A CA 1
ATOM 813 C C . ILE A 1 107 ? -2.392 -8.332 11.886 1.00 98.31 107 ILE A C 1
ATOM 815 O O . ILE A 1 107 ? -3.103 -8.752 12.803 1.00 98.31 107 ILE A O 1
ATOM 819 N N . LEU A 1 108 ? -2.191 -7.029 11.678 1.00 98.25 108 LEU A N 1
ATOM 820 C CA . LEU A 1 108 ? -2.787 -6.002 12.525 1.00 98.25 108 LEU A CA 1
ATOM 821 C C . LEU A 1 108 ? -4.309 -6.015 12.446 1.00 98.25 108 LEU A C 1
ATOM 823 O O . LEU A 1 108 ? -4.967 -5.877 13.471 1.00 98.25 108 LEU A O 1
ATOM 827 N N . GLY A 1 109 ? -4.883 -6.255 11.267 1.00 97.31 109 GLY A N 1
ATOM 828 C CA . GLY A 1 109 ? -6.330 -6.343 11.092 1.00 97.31 109 GLY A CA 1
ATOM 829 C C . GLY A 1 109 ? -6.923 -7.489 11.901 1.00 97.31 109 GLY A C 1
ATOM 830 O O . GLY A 1 109 ? -7.928 -7.308 12.585 1.00 97.31 109 GLY A O 1
ATOM 831 N N . ALA A 1 110 ? -6.265 -8.652 11.897 1.00 98.00 110 ALA A N 1
ATOM 832 C CA . ALA A 1 110 ? -6.677 -9.790 12.713 1.00 98.00 110 ALA A CA 1
ATOM 833 C C . ALA A 1 110 ? -6.556 -9.504 14.221 1.00 98.00 110 ALA A C 1
ATOM 835 O O . ALA A 1 110 ? -7.481 -9.796 14.977 1.00 98.00 110 ALA A O 1
ATOM 836 N N . ALA A 1 111 ? -5.452 -8.898 14.664 1.00 98.06 111 ALA A N 1
ATOM 837 C CA . ALA A 1 111 ? -5.251 -8.544 16.069 1.00 98.06 111 ALA A CA 1
ATOM 838 C C . ALA A 1 111 ? -6.244 -7.467 16.553 1.00 98.06 111 ALA A C 1
ATOM 840 O O . ALA A 1 111 ? -6.803 -7.573 17.647 1.00 98.06 111 ALA A O 1
ATOM 841 N N . ALA A 1 112 ? -6.516 -6.458 15.723 1.00 97.44 112 ALA A N 1
ATOM 842 C CA . ALA A 1 112 ? -7.518 -5.432 15.987 1.00 97.44 112 ALA A CA 1
ATOM 843 C C . ALA A 1 112 ? -8.923 -6.039 16.089 1.00 97.44 112 ALA A C 1
ATOM 845 O O . ALA A 1 112 ? -9.666 -5.717 17.015 1.00 97.44 112 ALA A O 1
ATOM 846 N N . GLU A 1 113 ? -9.271 -6.973 15.198 1.00 96.56 113 GLU A N 1
ATOM 847 C CA . GLU A 1 113 ? -10.537 -7.713 15.247 1.00 96.56 113 GLU A CA 1
ATOM 848 C C . GLU A 1 113 ? -10.671 -8.521 16.551 1.00 96.56 113 GLU A C 1
ATOM 850 O O . GLU A 1 113 ? -11.731 -8.522 17.183 1.00 96.56 113 GLU A O 1
ATOM 855 N N . GLN A 1 114 ? -9.576 -9.104 17.047 1.00 97.06 114 GLN A N 1
ATOM 856 C CA . GLN A 1 114 ? -9.528 -9.778 18.353 1.00 97.06 114 GLN A CA 1
ATOM 857 C C . GLN A 1 114 ? -9.631 -8.817 19.553 1.00 97.06 114 GLN A C 1
ATOM 859 O O . GLN A 1 114 ? -9.780 -9.264 20.685 1.00 97.06 114 GLN A O 1
ATOM 864 N N . GLY A 1 115 ? -9.659 -7.499 19.331 1.00 96.75 115 GLY A N 1
ATOM 865 C CA . GLY A 1 115 ? -9.826 -6.491 20.382 1.00 96.75 115 GLY A CA 1
ATOM 866 C C . GLY A 1 115 ? -8.520 -6.007 21.002 1.00 96.75 115 GLY A C 1
ATOM 867 O O . GLY A 1 115 ? -8.546 -5.434 22.089 1.00 96.75 115 GLY A O 1
ATOM 868 N N . MET A 1 116 ? -7.381 -6.216 20.337 1.00 97.75 116 MET A N 1
ATOM 869 C CA . MET A 1 116 ? -6.107 -5.670 20.796 1.00 97.75 116 MET A CA 1
ATOM 870 C C . MET A 1 116 ? -6.167 -4.136 20.864 1.00 97.75 116 MET A C 1
ATOM 872 O O . MET A 1 116 ? -6.580 -3.472 19.912 1.00 97.75 116 MET A O 1
ATOM 876 N N . ALA A 1 117 ? -5.744 -3.575 21.999 1.00 96.75 117 ALA A N 1
ATOM 877 C CA . ALA A 1 117 ? -5.713 -2.132 22.214 1.00 96.75 117 ALA A CA 1
ATOM 878 C C . ALA A 1 117 ? -4.652 -1.433 21.341 1.00 96.75 117 ALA A C 1
ATOM 880 O O . ALA A 1 117 ? -3.698 -2.053 20.874 1.00 96.75 117 ALA A O 1
ATOM 881 N N . LEU A 1 118 ? -4.781 -0.115 21.170 1.00 96.19 118 LEU A N 1
ATOM 882 C CA . LEU A 1 118 ? -3.979 0.656 20.215 1.00 96.19 118 LEU A CA 1
ATOM 883 C C . LEU A 1 118 ? -2.460 0.555 20.442 1.00 96.19 118 LEU A C 1
ATOM 885 O O . LEU A 1 118 ? -1.716 0.247 19.516 1.00 96.19 118 LEU A O 1
ATOM 889 N N . LYS A 1 119 ? -1.995 0.765 21.680 1.00 97.19 119 LYS A N 1
ATOM 890 C CA . LYS A 1 119 ? -0.564 0.691 22.033 1.00 97.19 119 LYS A CA 1
ATOM 891 C C . LYS A 1 119 ? 0.070 -0.675 21.711 1.00 97.19 119 LYS A C 1
ATOM 893 O O . LYS A 1 119 ? 1.062 -0.698 20.982 1.00 97.19 119 LYS A O 1
ATOM 898 N N . PRO A 1 120 ? -0.463 -1.815 22.201 1.00 98.19 120 PRO A N 1
ATOM 899 C CA . PRO A 1 120 ? 0.094 -3.121 21.850 1.00 98.19 120 PRO A CA 1
ATOM 900 C C . PRO A 1 120 ? -0.051 -3.452 20.359 1.00 98.19 120 PRO A C 1
ATOM 902 O O . PRO A 1 120 ? 0.816 -4.133 19.816 1.00 98.19 120 PRO A O 1
ATOM 905 N N . LEU A 1 121 ? -1.085 -2.938 19.685 1.00 98.06 121 LEU A N 1
ATOM 906 C CA . LEU A 1 121 ? -1.256 -3.103 18.243 1.00 98.06 121 LEU A CA 1
ATOM 907 C C . LEU A 1 121 ? -0.160 -2.373 17.447 1.00 98.06 121 LEU A C 1
ATOM 909 O O . LEU A 1 121 ? 0.422 -2.964 16.541 1.00 98.06 121 LEU A O 1
ATOM 913 N N . LYS A 1 122 ? 0.194 -1.138 17.832 1.00 97.94 122 LYS A N 1
ATOM 914 C CA . LYS A 1 122 ? 1.338 -0.402 17.262 1.00 97.94 122 LYS A CA 1
ATOM 915 C C . LYS A 1 122 ? 2.639 -1.193 17.429 1.00 97.94 122 LYS A C 1
ATOM 917 O O . LYS A 1 122 ? 3.346 -1.419 16.452 1.00 97.94 122 LYS A O 1
ATOM 922 N N . ALA A 1 123 ? 2.911 -1.673 18.645 1.00 98.50 123 ALA A N 1
ATOM 923 C CA . ALA A 1 123 ? 4.112 -2.456 18.939 1.00 98.50 123 ALA A CA 1
ATOM 924 C C . ALA A 1 123 ? 4.158 -3.775 18.145 1.00 98.50 123 ALA A C 1
ATOM 926 O O . ALA A 1 123 ? 5.217 -4.190 17.681 1.00 98.50 123 ALA A O 1
ATOM 927 N N . LEU A 1 124 ? 3.013 -4.443 17.955 1.00 98.62 124 LEU A N 1
ATOM 928 C CA . LEU A 1 124 ? 2.924 -5.602 17.066 1.00 98.62 124 LEU A CA 1
ATOM 929 C C . LEU A 1 124 ? 3.275 -5.214 15.624 1.00 98.62 124 LEU A C 1
ATOM 931 O O . LEU A 1 124 ? 4.028 -5.936 14.979 1.00 98.62 124 LEU A O 1
ATOM 935 N N . GLY A 1 125 ? 2.776 -4.077 15.144 1.00 98.12 125 GLY A N 1
ATOM 936 C CA . GLY A 1 125 ? 3.015 -3.598 13.783 1.00 98.12 125 GLY A CA 1
ATOM 937 C C . GLY A 1 125 ? 4.484 -3.317 13.516 1.00 98.12 125 GLY A C 1
ATOM 938 O O . GLY A 1 125 ? 5.018 -3.767 12.508 1.00 98.12 125 GLY A O 1
ATOM 939 N N . GLU A 1 126 ? 5.158 -2.663 14.461 1.00 98.56 126 GLU A N 1
ATOM 940 C CA . GLU A 1 126 ? 6.603 -2.423 14.405 1.00 98.56 126 GLU A CA 1
ATOM 941 C C . GLU A 1 126 ? 7.400 -3.729 14.363 1.00 98.56 126 GLU A C 1
ATOM 943 O O . GLU A 1 126 ? 8.322 -3.854 13.558 1.00 98.56 126 GLU A O 1
ATOM 948 N N . ARG A 1 127 ? 7.023 -4.732 15.170 1.00 98.62 127 ARG A N 1
ATOM 949 C CA . ARG A 1 127 ? 7.678 -6.050 15.140 1.00 98.62 127 ARG A CA 1
ATOM 950 C C . ARG A 1 127 ? 7.476 -6.764 13.807 1.00 98.62 127 ARG A C 1
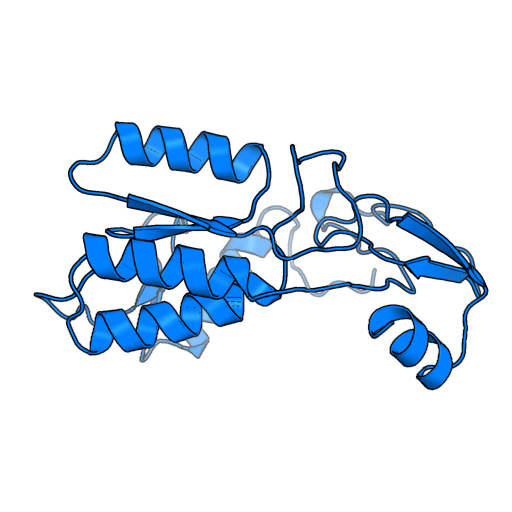ATOM 952 O O . ARG A 1 127 ? 8.437 -7.297 13.260 1.00 98.62 127 ARG A O 1
ATOM 959 N N . VAL A 1 128 ? 6.246 -6.785 13.291 1.00 98.50 128 VAL A N 1
ATOM 960 C CA . VAL A 1 128 ? 5.929 -7.435 12.009 1.00 98.50 128 VAL A CA 1
ATOM 961 C C . VAL A 1 128 ? 6.681 -6.748 10.874 1.00 98.50 128 VAL A C 1
ATOM 963 O O . VAL A 1 128 ? 7.352 -7.423 10.099 1.00 98.50 128 VAL A O 1
ATOM 966 N N . ASN A 1 129 ? 6.650 -5.415 10.813 1.00 98.31 129 ASN A N 1
ATOM 967 C CA . ASN A 1 129 ? 7.414 -4.648 9.831 1.00 98.31 129 ASN A CA 1
ATOM 968 C C . ASN A 1 129 ? 8.926 -4.919 9.956 1.00 98.31 129 ASN A C 1
ATOM 970 O O . ASN A 1 129 ? 9.599 -5.208 8.969 1.00 98.31 129 ASN A O 1
ATOM 974 N N . GLY A 1 130 ? 9.456 -4.931 11.183 1.00 98.06 130 GLY A N 1
ATOM 975 C CA . GLY A 1 130 ? 10.856 -5.250 11.464 1.00 98.06 130 GLY A CA 1
ATOM 976 C C . GLY A 1 130 ? 11.289 -6.627 10.949 1.00 98.06 130 GLY A C 1
ATOM 977 O O . GLY A 1 130 ? 12.441 -6.773 10.535 1.00 98.06 130 GLY A O 1
ATOM 978 N N . ALA A 1 131 ? 10.367 -7.591 10.890 1.00 98.12 131 ALA A N 1
ATOM 979 C CA . ALA A 1 131 ? 10.573 -8.946 10.375 1.00 98.12 131 ALA A CA 1
ATOM 980 C C . ALA A 1 131 ? 10.196 -9.134 8.889 1.00 98.12 131 ALA A C 1
ATOM 982 O O . ALA A 1 131 ? 10.341 -10.236 8.368 1.00 98.12 131 ALA A O 1
ATOM 983 N N . THR A 1 132 ? 9.723 -8.092 8.199 1.00 97.88 132 THR A N 1
ATOM 984 C CA . THR A 1 132 ? 9.264 -8.180 6.802 1.00 97.88 132 THR A CA 1
ATOM 985 C C . THR A 1 132 ? 10.313 -7.614 5.849 1.00 97.88 132 THR A C 1
ATOM 987 O O . THR A 1 132 ? 10.896 -6.559 6.112 1.00 97.88 132 THR A O 1
ATOM 990 N N . ARG A 1 133 ? 10.591 -8.322 4.752 1.00 96.81 133 ARG A N 1
ATOM 991 C CA . ARG A 1 133 ? 11.546 -7.918 3.711 1.00 96.81 133 ARG A CA 1
ATOM 992 C C . ARG A 1 133 ? 10.953 -8.218 2.338 1.00 96.81 133 ARG A C 1
ATOM 994 O O . ARG A 1 133 ? 10.366 -9.282 2.162 1.00 96.81 133 ARG A O 1
ATOM 1001 N N . SER A 1 134 ? 11.143 -7.305 1.393 1.00 97.06 134 SER A N 1
ATOM 1002 C CA . SER A 1 134 ? 10.666 -7.424 0.014 1.00 97.06 134 SER A CA 1
ATOM 1003 C C . SER A 1 134 ? 11.715 -6.917 -0.967 1.00 97.06 134 SER A C 1
ATOM 1005 O O . SER A 1 134 ? 12.424 -5.957 -0.677 1.00 97.06 134 SER A O 1
ATOM 1007 N N . MET A 1 135 ? 11.777 -7.518 -2.153 1.00 95.69 135 MET A N 1
ATOM 1008 C CA . MET A 1 135 ? 12.535 -6.999 -3.290 1.00 95.69 135 MET A CA 1
ATOM 1009 C C . MET A 1 135 ? 11.750 -7.271 -4.574 1.00 95.69 135 MET A C 1
ATOM 1011 O O . MET A 1 135 ? 11.251 -8.376 -4.779 1.00 95.69 135 MET A O 1
ATOM 1015 N N . GLY A 1 136 ? 11.613 -6.249 -5.418 1.00 94.75 136 GLY A N 1
ATOM 1016 C CA . GLY A 1 136 ? 10.942 -6.342 -6.714 1.00 94.75 136 GLY A CA 1
ATOM 1017 C C . GLY A 1 136 ? 11.923 -6.367 -7.883 1.00 94.75 136 GLY A C 1
ATOM 1018 O O . GLY A 1 136 ? 13.087 -6.005 -7.741 1.00 94.75 136 GLY A O 1
ATOM 1019 N N . VAL A 1 137 ? 11.432 -6.747 -9.060 1.00 96.19 137 VAL A N 1
ATOM 1020 C CA . VAL A 1 137 ? 12.146 -6.657 -10.340 1.00 96.19 137 VAL A CA 1
ATOM 1021 C C . VAL A 1 137 ? 11.166 -6.166 -11.401 1.00 96.19 137 VAL A C 1
ATOM 1023 O O . VAL A 1 137 ? 10.045 -6.668 -11.474 1.00 96.19 137 VAL A O 1
ATOM 1026 N N . ALA A 1 138 ? 11.584 -5.221 -12.244 1.00 96.12 138 ALA A N 1
ATOM 1027 C CA . ALA A 1 138 ? 10.839 -4.830 -13.441 1.00 96.12 138 ALA A CA 1
ATOM 1028 C C . ALA A 1 138 ? 11.499 -5.362 -14.712 1.00 96.12 138 ALA A C 1
ATOM 1030 O O . ALA A 1 138 ? 12.709 -5.268 -14.884 1.00 96.12 138 ALA A O 1
ATOM 1031 N N . LEU A 1 139 ? 10.670 -5.852 -15.634 1.00 95.75 139 LEU A N 1
ATOM 1032 C CA . LEU A 1 139 ? 11.064 -6.158 -17.017 1.00 95.75 139 LEU A CA 1
ATOM 1033 C C . LEU A 1 139 ? 10.645 -5.044 -17.988 1.00 95.75 139 LEU A C 1
ATOM 1035 O O . LEU A 1 139 ? 11.153 -4.937 -19.095 1.00 95.75 139 LEU A O 1
ATOM 1039 N N . THR A 1 140 ? 9.683 -4.220 -17.570 1.00 92.94 140 THR A N 1
ATOM 1040 C CA . THR A 1 140 ? 9.160 -3.071 -18.310 1.00 92.94 140 THR A CA 1
ATOM 1041 C C . THR A 1 140 ? 8.706 -2.004 -17.323 1.00 92.94 140 THR A C 1
ATOM 1043 O O . THR A 1 140 ? 8.359 -2.322 -16.184 1.00 92.94 140 THR A O 1
ATOM 1046 N N . SER A 1 141 ? 8.627 -0.755 -17.769 1.00 91.31 141 SER A N 1
ATOM 1047 C CA . SER A 1 141 ? 8.109 0.344 -16.953 1.00 91.31 141 SER A CA 1
ATOM 1048 C C . SER A 1 141 ? 6.577 0.429 -16.966 1.00 91.31 141 SER A C 1
ATOM 1050 O O . SER A 1 141 ? 5.913 0.017 -17.922 1.00 91.31 141 SER A O 1
ATOM 1052 N N . CYS A 1 142 ? 6.005 0.999 -15.905 1.00 91.19 142 CYS A N 1
ATOM 1053 C CA . CYS A 1 142 ? 4.596 1.373 -15.864 1.00 91.19 142 CYS A CA 1
ATOM 1054 C C . CYS A 1 142 ? 4.355 2.676 -16.650 1.00 91.19 142 CYS A C 1
ATOM 1056 O O . CYS A 1 142 ? 5.268 3.434 -16.964 1.00 91.19 142 CYS A O 1
ATOM 1058 N N . THR A 1 143 ? 3.102 2.944 -17.017 1.00 91.12 143 THR A N 1
ATOM 1059 C CA . THR A 1 143 ? 2.712 4.192 -17.691 1.00 91.12 143 THR A CA 1
ATOM 1060 C C . THR A 1 143 ? 1.557 4.809 -16.924 1.00 91.12 143 THR A C 1
ATOM 1062 O O . THR A 1 143 ? 0.418 4.350 -17.054 1.00 91.12 143 THR A O 1
ATOM 1065 N N . VAL A 1 144 ? 1.808 5.894 -16.196 1.00 91.31 144 VAL A N 1
ATOM 1066 C CA . VAL A 1 144 ? 0.743 6.656 -15.526 1.00 91.31 144 VAL A CA 1
ATOM 1067 C C . VAL A 1 144 ? -0.223 7.223 -16.584 1.00 91.31 144 VAL A C 1
ATOM 1069 O O . VAL A 1 144 ? 0.241 7.740 -17.604 1.00 91.31 144 VAL A O 1
ATOM 1072 N N . PRO A 1 145 ? -1.560 7.086 -16.433 1.00 90.88 145 PRO A N 1
ATOM 1073 C CA . PRO A 1 145 ? -2.557 7.627 -17.368 1.00 90.88 145 PRO A CA 1
ATOM 1074 C C . PRO A 1 145 ? -2.282 9.062 -17.817 1.00 90.88 145 PRO A C 1
ATOM 1076 O O . PRO A 1 145 ? -2.118 9.272 -19.016 1.00 90.88 145 PRO A O 1
ATOM 1079 N N . ALA A 1 146 ? -2.114 9.987 -16.871 1.00 90.31 146 ALA A N 1
ATOM 1080 C CA . ALA A 1 146 ? -1.863 11.400 -17.149 1.00 90.31 146 ALA A CA 1
ATOM 1081 C C . ALA A 1 146 ? -0.534 11.665 -17.883 1.00 90.31 146 ALA A C 1
ATOM 1083 O O . ALA A 1 146 ? -0.463 12.553 -18.724 1.00 90.31 146 ALA A O 1
ATOM 1084 N N . ALA A 1 147 ? 0.515 10.881 -17.605 1.00 89.56 147 ALA A N 1
ATOM 1085 C CA . ALA A 1 147 ? 1.818 11.058 -18.249 1.00 89.56 147 ALA A CA 1
ATOM 1086 C C . ALA A 1 147 ? 1.835 10.574 -19.709 1.00 89.56 147 ALA A C 1
ATOM 1088 O O . ALA A 1 147 ? 2.655 11.031 -20.502 1.00 89.56 147 ALA A O 1
ATOM 1089 N N . GLY A 1 148 ? 0.977 9.612 -20.067 1.00 88.88 148 GLY A N 1
ATOM 1090 C CA . GLY A 1 148 ? 0.838 9.095 -21.436 1.00 88.88 148 GLY A CA 1
ATOM 1091 C C . GLY A 1 148 ? 2.033 8.298 -21.987 1.00 88.88 148 GLY A C 1
ATOM 1092 O O . GLY A 1 148 ? 1.891 7.649 -23.022 1.00 88.88 148 GLY A O 1
ATOM 1093 N N . LYS A 1 149 ? 3.177 8.288 -21.295 1.00 90.12 149 LYS A N 1
ATOM 1094 C CA . LYS A 1 149 ? 4.425 7.599 -21.665 1.00 90.12 149 LYS A CA 1
ATOM 1095 C C . LYS A 1 149 ? 4.985 6.772 -20.493 1.00 90.12 149 LYS A C 1
ATOM 1097 O O . LYS A 1 149 ? 4.576 7.023 -19.355 1.00 90.12 149 LYS A O 1
ATOM 1102 N N . PRO A 1 150 ? 5.865 5.786 -20.751 1.00 90.25 150 PRO A N 1
ATOM 1103 C CA . PRO A 1 150 ? 6.534 5.035 -19.691 1.00 90.25 150 PRO A CA 1
ATOM 1104 C C . PRO A 1 150 ? 7.243 5.963 -18.699 1.00 90.25 150 PRO A C 1
ATOM 1106 O O . PRO A 1 150 ? 7.815 6.977 -19.105 1.00 90.25 150 PRO A O 1
ATOM 1109 N N . THR A 1 151 ? 7.186 5.629 -17.410 1.00 88.56 151 THR A N 1
ATOM 1110 C CA . THR A 1 151 ? 7.790 6.438 -16.337 1.00 88.56 151 THR A CA 1
ATOM 1111 C C . THR A 1 151 ? 9.318 6.447 -16.429 1.00 88.56 151 THR A C 1
ATOM 1113 O O . THR A 1 151 ? 9.961 7.444 -16.115 1.00 88.56 151 THR A O 1
ATOM 1116 N N . PHE A 1 152 ? 9.891 5.349 -16.910 1.00 87.88 152 PHE A N 1
ATOM 1117 C CA . PHE A 1 152 ? 11.309 5.177 -17.207 1.00 87.88 152 PHE A CA 1
ATOM 1118 C C . PHE A 1 152 ? 11.450 4.180 -18.367 1.00 87.88 152 PHE A C 1
ATOM 1120 O O . PHE A 1 152 ? 10.479 3.528 -18.751 1.00 87.88 152 PHE A O 1
ATOM 1127 N N . ASP A 1 153 ? 12.633 4.079 -18.961 1.00 88.88 153 ASP A N 1
ATOM 1128 C CA . ASP A 1 153 ? 12.882 3.158 -20.076 1.00 88.88 153 ASP A CA 1
ATOM 1129 C C . ASP A 1 153 ? 13.622 1.912 -19.584 1.00 88.88 153 ASP A C 1
ATOM 1131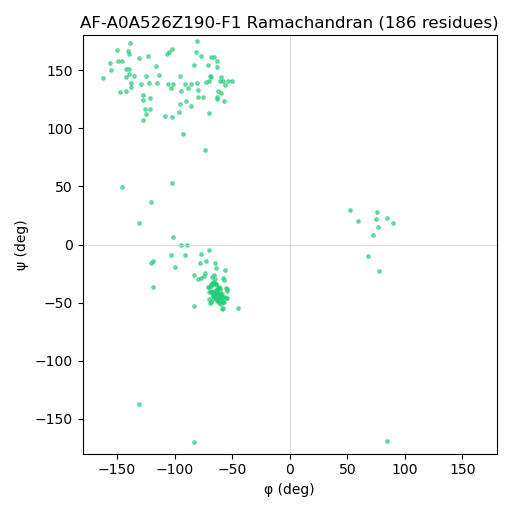 O O . ASP A 1 153 ? 14.543 2.063 -18.786 1.00 88.88 153 ASP A O 1
ATOM 1135 N N . ILE A 1 154 ? 13.249 0.716 -20.048 1.00 91.81 154 ILE A N 1
ATOM 1136 C CA . ILE A 1 154 ? 14.010 -0.540 -19.893 1.00 91.81 154 ILE A CA 1
ATOM 1137 C C . ILE A 1 154 ? 14.153 -1.127 -21.296 1.00 91.81 154 ILE A C 1
ATOM 1139 O O . ILE A 1 154 ? 13.145 -1.330 -21.979 1.00 91.81 154 ILE A O 1
ATOM 1143 N N . GLY A 1 155 ? 15.389 -1.392 -21.720 1.00 92.44 155 GLY A N 1
ATOM 1144 C CA . GLY A 1 155 ? 15.678 -1.910 -23.047 1.00 92.44 155 GLY A CA 1
ATOM 1145 C C . GLY A 1 155 ? 15.121 -3.315 -23.275 1.00 92.44 155 GLY A C 1
ATOM 1146 O O . GLY A 1 155 ? 14.818 -4.073 -22.351 1.00 92.44 155 GLY A O 1
ATOM 1147 N N . TYR A 1 156 ? 14.997 -3.693 -24.546 1.00 94.12 156 TYR A N 1
ATOM 1148 C CA . TYR A 1 156 ? 14.606 -5.053 -24.896 1.00 94.12 156 TYR A CA 1
ATOM 1149 C C . TYR A 1 156 ? 15.663 -6.054 -24.416 1.00 94.12 156 TYR A C 1
ATOM 1151 O O . TYR A 1 156 ? 16.838 -5.925 -24.752 1.00 94.12 156 TYR A O 1
ATOM 1159 N N . GLY A 1 157 ? 15.235 -7.067 -23.660 1.00 96.06 157 GLY A N 1
ATOM 1160 C CA . GLY A 1 157 ? 16.148 -8.042 -23.064 1.00 96.06 157 GLY A CA 1
ATOM 1161 C C . GLY A 1 157 ? 16.901 -7.515 -21.841 1.00 96.06 157 GLY A C 1
ATOM 1162 O O . GLY A 1 157 ? 17.865 -8.149 -21.427 1.00 96.06 157 GLY A O 1
ATOM 1163 N N . GLU A 1 158 ? 16.469 -6.398 -21.254 1.00 97.06 158 GLU A N 1
ATOM 1164 C CA . GLU A 1 158 ? 16.966 -5.890 -19.975 1.00 97.06 158 GLU A CA 1
ATOM 1165 C C . GLU A 1 158 ? 15.934 -6.090 -18.854 1.00 97.06 158 GLU A C 1
ATOM 1167 O O . GLU A 1 158 ? 14.748 -6.338 -19.084 1.00 97.06 158 GLU A O 1
ATOM 1172 N N . MET A 1 159 ? 16.402 -5.974 -17.618 1.00 96.50 159 MET A N 1
ATOM 1173 C CA . MET A 1 159 ? 15.599 -5.991 -16.400 1.00 96.50 159 MET A CA 1
ATOM 1174 C C . MET A 1 159 ? 16.209 -5.053 -15.359 1.00 96.50 159 MET A C 1
ATOM 1176 O O . MET A 1 159 ? 17.403 -4.755 -15.392 1.00 96.50 159 MET A O 1
ATOM 1180 N N . GLU A 1 160 ? 15.406 -4.604 -14.403 1.00 96.12 160 GLU A N 1
ATOM 1181 C CA . GLU A 1 160 ? 15.850 -3.719 -13.332 1.00 96.12 160 GLU A CA 1
ATOM 1182 C C . GLU A 1 160 ? 15.513 -4.307 -11.966 1.00 96.12 160 GLU A C 1
ATOM 1184 O O . GLU A 1 160 ? 14.346 -4.502 -11.616 1.00 96.12 160 GLU A O 1
ATOM 1189 N N . PHE A 1 161 ? 16.559 -4.599 -11.194 1.00 95.94 161 PHE A N 1
ATOM 1190 C CA . PHE A 1 161 ? 16.436 -5.113 -9.840 1.00 95.94 161 PHE A CA 1
ATOM 1191 C C . PHE A 1 161 ? 16.128 -3.991 -8.869 1.00 95.94 161 PHE A C 1
ATOM 1193 O O . PHE A 1 161 ? 16.814 -2.968 -8.828 1.00 95.94 161 PHE A O 1
ATOM 1200 N N . GLY A 1 162 ? 15.141 -4.232 -8.019 1.00 94.38 162 GLY A N 1
ATOM 1201 C CA . GLY A 1 162 ? 14.812 -3.346 -6.925 1.00 94.38 162 GLY A CA 1
ATOM 1202 C C . GLY A 1 162 ? 14.079 -2.086 -7.351 1.00 94.38 162 GLY A C 1
ATOM 1203 O O . GLY A 1 162 ? 14.240 -1.063 -6.700 1.00 94.38 162 GLY A O 1
ATOM 1204 N N . VAL A 1 163 ? 13.321 -2.123 -8.445 1.00 93.88 163 VAL A N 1
ATOM 1205 C CA . VAL A 1 163 ? 12.458 -1.003 -8.845 1.00 93.88 163 VAL A CA 1
ATOM 1206 C C . VAL A 1 163 ? 11.426 -0.694 -7.751 1.00 93.88 163 VAL A C 1
ATOM 1208 O O . VAL A 1 163 ? 10.924 -1.607 -7.090 1.00 93.88 163 VAL A O 1
ATOM 1211 N N . GLY A 1 164 ? 11.100 0.584 -7.559 1.00 92.44 164 GLY A N 1
ATOM 1212 C CA . GLY A 1 164 ? 10.016 0.986 -6.660 1.00 92.44 164 GLY A CA 1
ATOM 1213 C C . GLY A 1 164 ? 8.629 0.883 -7.310 1.00 92.44 164 GLY A C 1
ATOM 1214 O O . GLY A 1 164 ? 8.497 0.759 -8.530 1.00 92.44 164 GLY A O 1
ATOM 1215 N N . ILE A 1 165 ? 7.566 0.933 -6.500 1.00 94.94 165 ILE A N 1
ATOM 1216 C CA . ILE A 1 165 ? 6.179 0.751 -6.979 1.00 94.94 165 ILE A CA 1
ATOM 1217 C C . ILE A 1 165 ? 5.640 1.948 -7.776 1.00 94.94 165 ILE A C 1
ATOM 1219 O O . ILE A 1 165 ? 4.636 1.805 -8.474 1.00 94.94 165 ILE A O 1
ATOM 1223 N N . HIS A 1 166 ? 6.301 3.107 -7.715 1.00 91.62 166 HIS A N 1
ATOM 1224 C CA . HIS A 1 166 ? 5.972 4.281 -8.528 1.00 91.62 166 HIS A CA 1
ATOM 1225 C C . HIS A 1 166 ? 6.919 4.436 -9.727 1.00 91.62 166 HIS A C 1
ATOM 1227 O O . HIS A 1 166 ? 6.835 5.419 -10.462 1.00 91.62 166 HIS A O 1
ATOM 1233 N N . GLY A 1 167 ? 7.796 3.453 -9.959 1.00 86.25 167 GLY A N 1
ATOM 1234 C CA . GLY A 1 167 ? 8.799 3.487 -11.018 1.00 86.25 167 GLY A CA 1
ATOM 1235 C C . GLY A 1 167 ? 10.076 4.229 -10.636 1.00 86.25 167 GLY A C 1
ATOM 1236 O O . GLY A 1 167 ? 10.793 4.701 -11.514 1.00 86.25 167 GLY A O 1
ATOM 1237 N N . GLU A 1 168 ? 10.357 4.345 -9.338 1.00 89.19 168 GLU A N 1
ATOM 1238 C CA . GLU A 1 168 ? 11.640 4.826 -8.843 1.00 89.19 168 GLU A CA 1
ATOM 1239 C C . GLU A 1 168 ? 12.769 3.902 -9.318 1.00 89.19 168 GLU A C 1
ATOM 1241 O O . GLU A 1 168 ? 12.585 2.675 -9.285 1.00 89.19 168 GLU A O 1
ATOM 1246 N N . PRO A 1 169 ? 13.938 4.459 -9.693 1.00 88.00 169 PRO A N 1
ATOM 1247 C CA . PRO A 1 169 ? 15.089 3.666 -10.094 1.00 88.00 169 PRO A CA 1
ATOM 1248 C C . PRO A 1 169 ? 15.412 2.573 -9.080 1.00 88.00 169 PRO A C 1
ATOM 1250 O O . PRO A 1 169 ? 15.297 2.754 -7.860 1.00 88.00 169 PRO A O 1
ATOM 1253 N N . GLY A 1 170 ? 15.793 1.420 -9.612 1.00 89.31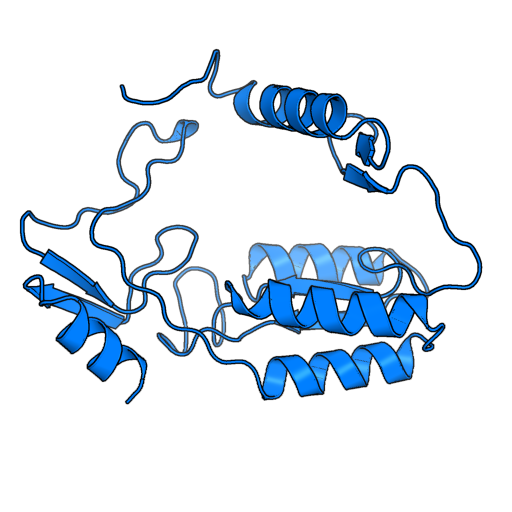 170 GLY A N 1
ATOM 1254 C CA . GLY A 1 170 ? 16.222 0.294 -8.816 1.00 89.31 170 GLY A CA 1
ATOM 1255 C C . GLY A 1 170 ? 17.681 0.382 -8.397 1.00 89.31 170 GLY A C 1
ATOM 1256 O O . GLY A 1 170 ? 18.367 1.390 -8.565 1.00 89.31 170 GLY A O 1
ATOM 1257 N N . ARG A 1 171 ? 18.175 -0.728 -7.854 1.00 90.94 171 ARG A N 1
ATOM 1258 C CA . ARG A 1 171 ? 19.578 -0.888 -7.471 1.00 90.94 171 ARG A CA 1
ATOM 1259 C C . ARG A 1 171 ? 20.486 -0.975 -8.694 1.00 90.94 171 ARG A C 1
ATOM 1261 O O . ARG A 1 171 ? 21.609 -0.476 -8.665 1.00 90.94 171 ARG A O 1
ATOM 1268 N N . ARG A 1 172 ? 20.043 -1.699 -9.726 1.00 93.50 172 ARG A N 1
ATOM 1269 C CA . ARG A 1 172 ? 20.860 -2.030 -10.898 1.00 93.50 172 ARG A CA 1
ATOM 1270 C C . ARG A 1 172 ? 20.001 -2.477 -12.077 1.00 93.50 172 ARG A C 1
ATOM 1272 O O . ARG A 1 172 ? 19.053 -3.242 -11.898 1.00 93.50 172 ARG A O 1
ATOM 1279 N N . ARG A 1 173 ? 20.423 -2.086 -13.280 1.00 95.12 173 ARG A N 1
ATOM 1280 C CA . ARG A 1 173 ? 19.970 -2.665 -14.546 1.00 95.12 173 ARG A CA 1
ATOM 1281 C C . ARG A 1 173 ? 20.865 -3.819 -14.981 1.00 95.12 173 ARG A C 1
ATOM 1283 O O . ARG A 1 173 ? 22.083 -3.729 -14.855 1.00 95.12 173 ARG A O 1
ATOM 1290 N N . ASP A 1 174 ? 20.260 -4.885 -15.480 1.00 96.12 174 ASP A N 1
ATOM 1291 C CA . ASP A 1 174 ? 20.949 -6.105 -15.897 1.00 96.12 174 ASP A CA 1
ATOM 1292 C C . ASP A 1 174 ? 20.329 -6.668 -17.185 1.00 96.12 174 ASP A C 1
ATOM 1294 O O . ASP A 1 174 ? 19.235 -6.269 -17.590 1.00 96.12 174 ASP A O 1
ATOM 1298 N N . THR A 1 175 ? 21.021 -7.611 -17.824 1.00 97.38 175 THR A N 1
ATOM 1299 C CA . THR A 1 175 ? 20.438 -8.407 -18.913 1.00 97.38 175 THR A CA 1
ATOM 1300 C C . THR A 1 175 ? 19.371 -9.335 -18.339 1.00 97.38 175 THR A C 1
ATOM 1302 O O . THR A 1 175 ? 19.514 -9.837 -17.225 1.00 97.38 175 THR A O 1
ATOM 1305 N N . LEU A 1 176 ? 18.303 -9.580 -19.097 1.00 97.69 176 LEU A N 1
ATOM 1306 C CA . LEU A 1 176 ? 17.222 -10.478 -18.715 1.00 97.69 176 LEU A CA 1
ATOM 1307 C C . LEU A 1 176 ? 17.766 -11.880 -18.418 1.00 97.69 176 LEU A C 1
ATOM 1309 O O . LEU A 1 176 ? 18.388 -12.516 -19.271 1.00 97.69 176 LEU A O 1
ATOM 1313 N N . LYS A 1 177 ? 17.489 -12.366 -17.208 1.00 97.00 177 LYS A N 1
ATOM 1314 C CA . LYS A 1 177 ? 17.888 -13.696 -16.733 1.00 97.00 177 LYS A CA 1
ATOM 1315 C C . LYS A 1 177 ? 16.714 -14.678 -16.781 1.00 97.00 177 LYS A C 1
ATOM 1317 O O . LYS A 1 177 ? 15.561 -14.286 -16.968 1.00 97.00 177 LYS A O 1
ATOM 1322 N N . SER A 1 178 ? 17.005 -15.968 -16.599 1.00 98.12 178 SER A N 1
ATOM 1323 C CA . SER A 1 178 ? 15.961 -16.968 -16.351 1.00 98.12 178 SER A CA 1
ATOM 1324 C C . SER A 1 178 ? 15.240 -16.671 -15.034 1.00 98.12 178 SER A C 1
ATOM 1326 O O . SER A 1 178 ? 15.826 -16.095 -14.119 1.00 98.12 178 SER A O 1
ATOM 1328 N N . ALA A 1 179 ? 13.979 -17.092 -14.917 1.00 97.62 179 ALA A N 1
ATOM 1329 C CA . ALA A 1 179 ? 13.202 -16.901 -13.692 1.00 97.62 179 ALA A CA 1
ATOM 1330 C C . ALA A 1 179 ? 13.913 -17.475 -12.450 1.00 97.62 179 ALA A C 1
ATOM 1332 O O . ALA A 1 179 ? 13.932 -16.815 -11.414 1.00 97.62 179 ALA A O 1
ATOM 1333 N N . ASP A 1 180 ? 14.556 -18.639 -12.583 1.00 98.38 180 ASP A N 1
ATOM 1334 C CA . ASP A 1 180 ? 15.307 -19.281 -11.498 1.00 98.38 180 ASP A CA 1
ATOM 1335 C C . ASP A 1 180 ? 16.475 -18.410 -11.022 1.00 98.38 180 ASP A C 1
ATOM 1337 O O . ASP A 1 180 ? 16.593 -18.137 -9.833 1.00 9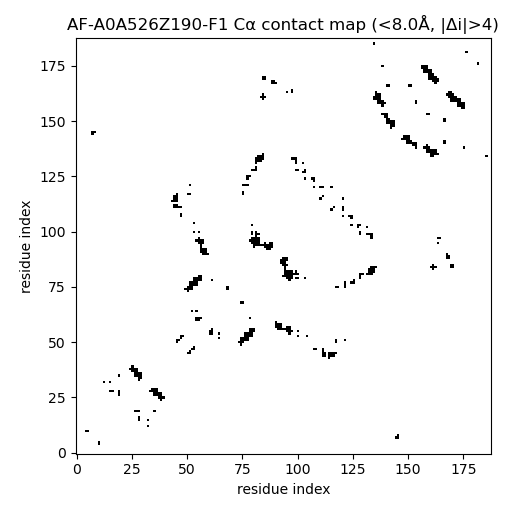8.38 180 ASP A O 1
ATOM 1341 N N . ALA A 1 181 ? 17.277 -17.874 -11.947 1.00 97.94 181 ALA A N 1
ATOM 1342 C CA . ALA A 1 181 ? 18.406 -17.011 -11.598 1.00 97.94 181 ALA A CA 1
ATOM 1343 C C . ALA A 1 181 ? 17.955 -15.686 -10.958 1.00 97.94 181 ALA A C 1
ATOM 1345 O O . ALA A 1 181 ? 18.640 -15.146 -10.091 1.00 97.94 181 ALA A O 1
ATOM 1346 N N . ILE A 1 182 ? 16.798 -15.153 -11.372 1.00 97.38 182 ILE A N 1
ATOM 1347 C CA . ILE A 1 182 ? 16.204 -13.963 -10.747 1.00 97.38 182 ILE A CA 1
ATOM 1348 C C . ILE A 1 182 ? 15.778 -14.278 -9.311 1.00 97.38 182 ILE A C 1
ATOM 1350 O O . ILE A 1 182 ? 16.071 -13.502 -8.405 1.00 97.38 182 ILE A O 1
ATOM 1354 N N . ALA A 1 183 ? 15.093 -15.404 -9.101 1.00 97.19 183 ALA A N 1
ATOM 1355 C CA . ALA A 1 183 ? 14.635 -15.820 -7.781 1.00 97.19 183 ALA A CA 1
ATOM 1356 C C . ALA A 1 183 ? 15.810 -16.099 -6.832 1.00 97.19 183 ALA A C 1
ATOM 1358 O O . ALA A 1 183 ? 15.789 -15.639 -5.693 1.00 97.19 183 ALA A O 1
ATOM 1359 N N . GLU A 1 184 ? 16.853 -16.781 -7.311 1.00 97.06 184 GLU A N 1
ATOM 1360 C CA . GLU A 1 184 ? 18.084 -17.017 -6.552 1.00 97.06 184 GLU A CA 1
ATOM 1361 C C . GLU A 1 184 ? 18.734 -15.704 -6.101 1.00 97.06 184 GLU A C 1
ATOM 1363 O O . GLU A 1 184 ? 19.081 -15.573 -4.931 1.00 97.06 184 GLU A O 1
ATOM 1368 N N . GLU A 1 185 ? 18.845 -14.706 -6.986 1.00 94.56 185 GLU A N 1
ATOM 1369 C CA . GLU A 1 185 ? 19.431 -13.405 -6.634 1.00 94.56 185 GLU A CA 1
ATOM 1370 C C . GLU A 1 185 ? 18.555 -12.607 -5.652 1.00 94.56 185 GLU A C 1
ATOM 1372 O O . GLU A 1 185 ? 19.087 -11.934 -4.774 1.00 94.56 185 GLU A O 1
ATOM 1377 N N . ILE A 1 186 ? 17.224 -12.688 -5.764 1.00 94.44 186 ILE A N 1
ATOM 1378 C CA . ILE A 1 186 ? 16.295 -12.029 -4.828 1.00 94.44 186 ILE A CA 1
ATOM 1379 C C . ILE A 1 186 ? 16.366 -12.650 -3.424 1.00 94.44 186 ILE A C 1
ATOM 1381 O O . ILE A 1 186 ? 16.156 -11.948 -2.434 1.00 94.44 186 ILE A O 1
ATOM 1385 N N . CYS A 1 187 ? 16.606 -13.959 -3.332 1.00 93.25 187 CYS A N 1
ATOM 1386 C CA . CYS A 1 187 ? 16.596 -14.699 -2.070 1.00 93.25 187 CYS A CA 1
ATOM 1387 C C . CYS A 1 187 ? 17.959 -14.780 -1.363 1.00 93.25 187 CYS A C 1
ATOM 1389 O O . CYS A 1 187 ? 17.995 -15.270 -0.231 1.00 93.25 187 CYS A O 1
ATOM 1391 N N . ALA A 1 188 ? 19.043 -14.351 -2.014 1.00 89.31 188 ALA A N 1
ATOM 1392 C CA . ALA A 1 188 ? 20.400 -14.346 -1.463 1.00 89.31 188 ALA A CA 1
ATOM 1393 C C . ALA A 1 188 ? 20.612 -13.243 -0.411 1.00 89.31 188 ALA A C 1
ATOM 1395 O O . ALA A 1 188 ? 21.282 -13.541 0.606 1.00 89.31 188 ALA A O 1
#

Radius of gyration: 18.88 Å; Cα contacts (8 Å, |Δi|>4): 293; chains: 1; bounding box: 43×36×49 Å

Secondary structure (DSSP, 8-state):
-----S-TTTHHHHHHHHHHHHTTTTEEE-GGG--EEESS--TTSPPBTTTEEEEES-HHHHHHHHHHHHTSTT-EEEEE--B-S-SSBTTBSSSPP-THHHHHHHHHHHHHHTT--HHHHHHHHHHHHHT--B--EESS----TTT-S-SS---TTEEEET--TT----SEEEEPPPHHHHHHHHH-

Mean predicted aligned error: 4.14 Å

Foldseek 3Di:
DPDPDDDLVCRLVVVLVVVCVVVVVFWDADPPSPDIDGPDDDPLFQDEPQQEDEFWFFQVRVVVVVVVPVVDPNHYYDYAFQEPFDQAFPGGNGHTHDPLSVVLVVVLVVCRVVNDDRVVSNVVSNVSSVVHHDKDKDPAADDRRVNRDGPDGADDQKMAIRADPNRIHTNDIDGHDPPVVVVVVRVD

Solvent-accessible surface area (backbone atoms only — not comparable to full-atom values): 10830 Å² total; per-residue (Å²): 135,98,69,95,66,92,42,72,87,45,43,64,58,55,49,51,51,50,54,31,64,77,37,53,89,51,34,37,74,42,74,92,75,73,44,77,44,67,54,77,81,68,82,94,39,54,40,76,69,78,33,37,35,76,40,47,36,30,51,70,53,46,54,54,51,50,55,52,42,75,77,41,87,86,53,48,75,33,77,25,49,18,27,70,44,43,64,59,53,100,56,21,87,41,28,38,36,51,79,43,48,58,57,37,50,54,52,47,51,53,42,18,72,74,50,42,53,65,70,66,44,42,56,49,38,49,51,47,38,74,74,37,72,38,76,46,71,36,64,62,56,59,58,54,70,83,71,74,44,60,70,49,89,56,55,91,68,26,29,28,40,24,36,44,97,86,55,43,81,41,67,45,76,44,70,58,68,57,71,66,61,50,51,53,64,74,72,107

Nearest PDB structures (foldseek):
  4lry-assembly1_B  TM=9.524E-01  e=2.363E-16  Escherichia coli K-12
  3ct4-assembly1_A  TM=8.908E-01  e=7.578E-16  Lactococcus lactis subsp. lactis
  3pnl-assembly2_A  TM=9.207E-01  e=1.489E-14  Escherichia coli K-12
  3pnq-assembly2_C  TM=8.747E-01  e=1.183E-13  Escherichia coli K-12
  1un8-assembly1_B  TM=8.566E-01  e=2.306E-10  Citrobacter freundii

pLDDT: mean 93.49, std 6.41, range [60.88, 98.62]

Sequence (188 aa):
MKKFLNSVDTVLTESLDGFVAAHADILVLGDEHKFVRRRTLKPGKVALISGLFIVKNYEGDVMNFEMAAEMSEGVMQVVTNDDVAVENSSYTTGRRGVAGTLVVEKILGAAAEQGMALKPLKALGERVNGATRSMGVALTSCTVPAAGKPTFDIGYGEMEFGVGIHGEPGRRRDTLKSADAIAEEICA